Protein AF-U7VEC6-F1 (afdb_monomer)

Secondary structure (DSSP, 8-state):
---HHHHHHHHHS-HHHHHHHHHHTT----TT--HHHHHHHHHHHHHHTTTHHHHHS-HHHHHHHTTS-TT-SEEEGGGGTT-HHHHHHHHHTTSB-SSPBP-SS--EEEB-HHHHHHHHHHHTSHHHHHHHHHHHHHHHHHHHHHHHHSEEEHHHHHHHHTTT-TT--HHHHHHHHHHSHHHHHHEEEEE-TTT-PEEEEETT-S-HHHHHHHHHTTTTPPPPP--HHHHHHTTSTT-----HHHHHHHHHHHHTT--HHHHHHHHHHHHHHHHTT--HHHHHHHHTTT---SSHHHHHHHHHHHHHHHHHSB-GGGTT-BHHHHH-TTSPPP------TTSBPTTS-SSBGGGTTT-

pLDDT: mean 91.07, std 8.49, range [51.56, 98.62]

Mean predicted aligned error: 7.43 Å

Radius of gyration: 24.01 Å; Cα contacts (8 Å, |Δi|>4): 420; chains: 1; bounding box: 57×52×68 Å

InterPro domains:
  IPR004027 SEC-C motif [PF02810] (341-359)

Nearest PDB structures (foldseek):
  7b5n-assembly1_C  TM=3.141E-01  e=2.106E+00  Homo sapiens

Sequence (359 aa):
MEDKFLIESLNSLLKDDLFKILAKFNIKIAKSTVKGKIIEKVTEAYENNTSAFLEIFSKDTISLLSQFNVEKNQVSEQDFFEYEEFLLPLQSFGFISKNVIKEKDNNHYLISTWFIETINSISQKEENKVLIDSYQELEMLILGMIRFYGVIDEHKLLELLLPTFKDITLEKIHAFIDCRWILNVFISKLEDSGSKTIYLVADSVSEPVDILHETIKYDGLEYKILTNDEYKNYWNYFFIEKTQEVADLIALLMSHKMQGAQIGFEITTIIDRLKNNLPIEEIVSDSKTRIKFDNSNSESIFTALVTKISKSLPLWTLKGHSYVEVFGENQPPRVVNKVGRNENCPCGSGKKYKKCCGK

Solvent-accessible surface area (backbone atoms only — not comparable to full-atom values): 20330 Å² total; per-residue (Å²): 136,90,48,67,62,33,54,54,36,48,69,71,50,54,70,66,47,54,51,55,52,29,48,65,73,73,45,85,77,66,90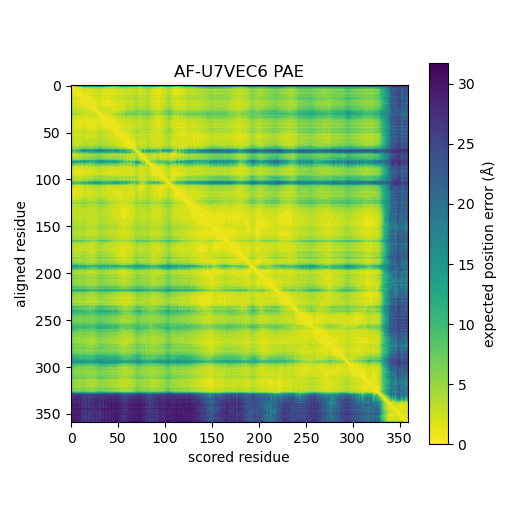,83,62,54,66,70,64,50,50,54,50,44,52,52,48,50,72,77,42,59,72,52,51,60,60,32,43,51,58,67,50,54,55,55,53,61,72,57,62,67,94,43,53,60,45,54,49,73,79,36,70,92,35,56,81,57,47,55,59,36,35,66,72,16,43,28,49,89,59,74,46,84,46,98,92,58,45,22,28,44,40,27,42,62,55,44,51,48,49,48,60,52,55,69,37,69,74,40,42,56,48,35,52,52,49,45,53,51,50,30,42,53,47,3,48,26,50,50,26,30,60,36,48,51,67,58,53,46,63,71,42,40,88,78,38,80,88,67,45,68,69,54,52,52,51,47,38,68,41,19,49,71,45,51,72,42,47,47,80,47,70,41,89,83,84,67,48,45,30,39,30,23,72,82,51,82,55,63,67,61,40,53,59,47,31,59,78,43,70,89,60,71,68,58,82,74,54,70,75,61,27,37,48,42,43,44,86,85,60,71,76,92,43,70,51,51,52,53,46,50,53,54,44,47,75,56,73,48,51,73,70,58,47,53,51,51,52,52,52,50,52,49,41,47,50,62,65,52,58,65,68,58,54,51,57,57,50,54,76,78,52,71,66,96,45,73,63,58,52,51,50,50,51,51,37,55,54,50,40,64,29,66,40,59,23,31,46,50,40,35,34,20,52,35,80,77,67,40,83,90,53,78,78,83,84,73,76,78,75,48,61,79,34,72,27,89,88,70,76,81,36,34,16,46,76,53,84,59,96

Structure (mmCIF, N/CA/C/O backbone):
data_AF-U7VEC6-F1
#
_entry.id   AF-U7VEC6-F1
#
loop_
_atom_site.group_PDB
_atom_site.id
_atom_site.type_symbol
_atom_site.label_atom_id
_atom_site.label_alt_id
_atom_site.label_comp_id
_atom_site.label_asym_id
_atom_site.label_entity_id
_atom_site.label_seq_id
_atom_site.pdbx_PDB_ins_code
_atom_site.Cartn_x
_atom_site.Cartn_y
_atom_site.Cartn_z
_atom_site.occupancy
_atom_site.B_iso_or_equiv
_atom_site.auth_seq_id
_atom_site.auth_comp_id
_atom_site.auth_asym_id
_atom_site.auth_atom_id
_atom_site.pdbx_PDB_model_num
ATOM 1 N N . MET A 1 1 ? -17.562 1.814 28.134 1.00 72.56 1 MET A N 1
ATOM 2 C CA . MET A 1 1 ? -16.484 2.707 27.663 1.00 72.56 1 MET A CA 1
ATOM 3 C C . MET A 1 1 ? -16.768 4.095 28.212 1.00 72.56 1 MET A C 1
ATOM 5 O O . MET A 1 1 ? -17.828 4.626 27.904 1.00 72.56 1 MET A O 1
ATOM 9 N N . GLU A 1 2 ? -15.893 4.670 29.040 1.00 76.19 2 GLU A N 1
ATOM 10 C CA . GLU A 1 2 ? -16.099 6.000 29.660 1.00 76.19 2 GLU A CA 1
ATOM 11 C C . GLU A 1 2 ? -15.194 7.090 29.050 1.00 76.19 2 GLU A C 1
ATOM 13 O O . GLU A 1 2 ? -14.771 8.025 29.722 1.00 76.19 2 GLU A O 1
ATOM 18 N N . ASP A 1 3 ? -14.886 6.994 27.754 1.00 89.75 3 ASP A N 1
ATOM 19 C CA . ASP A 1 3 ? -14.082 8.001 27.052 1.00 89.75 3 ASP A CA 1
ATOM 20 C C . ASP A 1 3 ? -14.985 9.068 26.417 1.00 89.75 3 ASP A C 1
ATOM 22 O O . ASP A 1 3 ? -15.560 8.882 25.339 1.00 89.75 3 ASP A O 1
ATOM 26 N N . LYS A 1 4 ? -15.129 10.203 27.110 1.00 92.12 4 LYS A N 1
ATOM 27 C CA . LYS A 1 4 ? -15.967 11.322 26.657 1.00 92.12 4 LYS A CA 1
ATOM 28 C C . LYS A 1 4 ? -15.506 11.874 25.306 1.00 92.12 4 LYS A C 1
ATOM 30 O O . LYS A 1 4 ? -16.348 12.189 24.464 1.00 92.12 4 LYS A O 1
ATOM 35 N N . PHE A 1 5 ? -14.194 11.974 25.097 1.00 94.31 5 PHE A N 1
ATOM 36 C CA . PHE A 1 5 ? -13.642 12.501 23.855 1.00 94.31 5 PHE A CA 1
ATOM 37 C C . PHE A 1 5 ? -13.983 11.586 22.676 1.00 94.31 5 PHE A C 1
ATOM 39 O O . PHE A 1 5 ? -14.457 12.071 21.651 1.00 94.31 5 PHE A O 1
ATOM 46 N N . LEU A 1 6 ? -13.821 10.269 22.825 1.00 95.56 6 LEU A N 1
ATOM 47 C CA . LEU A 1 6 ? -14.146 9.312 21.769 1.00 95.56 6 LEU A CA 1
ATOM 48 C C . LEU A 1 6 ? -15.617 9.417 21.345 1.00 95.56 6 LEU A C 1
ATOM 50 O O . LEU A 1 6 ? -15.921 9.449 20.153 1.00 95.56 6 LEU A O 1
ATOM 54 N N . ILE A 1 7 ? -16.542 9.551 22.300 1.00 95.19 7 ILE A N 1
ATOM 55 C CA . ILE A 1 7 ? -17.968 9.734 21.991 1.00 95.19 7 ILE A CA 1
ATOM 56 C C . ILE A 1 7 ? -18.224 11.054 21.248 1.00 95.19 7 ILE A C 1
ATOM 58 O O . ILE A 1 7 ? -18.994 11.075 20.284 1.00 95.19 7 ILE A O 1
ATOM 62 N N . GLU A 1 8 ? -17.593 12.157 21.653 1.00 95.00 8 GLU A N 1
ATOM 63 C CA . GLU A 1 8 ? -17.695 13.445 20.951 1.00 95.00 8 GLU A CA 1
ATOM 64 C C . GLU A 1 8 ? -17.108 13.369 19.532 1.00 95.00 8 GLU A C 1
ATOM 66 O O . GLU A 1 8 ? -17.726 13.831 18.567 1.00 95.00 8 GLU A O 1
ATOM 71 N N . SER A 1 9 ? -15.962 12.707 19.383 1.00 96.44 9 SER A N 1
ATOM 72 C CA . SER A 1 9 ? -15.281 12.495 18.109 1.00 96.44 9 SER A CA 1
ATOM 73 C C . SER A 1 9 ? -16.124 11.650 17.149 1.00 96.44 9 SER A C 1
ATOM 75 O O . SER A 1 9 ? -16.383 12.079 16.021 1.00 96.44 9 SER A O 1
ATOM 77 N N . LEU A 1 10 ? -16.688 10.526 17.608 1.00 96.88 10 LEU A N 1
ATOM 78 C CA . LEU A 1 10 ? -17.634 9.709 16.835 1.00 96.88 10 LEU A CA 1
ATOM 79 C C . LEU A 1 10 ? -18.897 10.498 16.453 1.00 96.88 10 LEU A C 1
ATOM 81 O O . LEU A 1 10 ? -19.400 10.381 15.332 1.00 96.88 10 LEU A O 1
ATOM 85 N N . ASN A 1 11 ? -19.393 11.365 17.343 1.00 95.81 11 ASN A N 1
ATOM 86 C CA . ASN A 1 11 ? -20.501 12.272 17.034 1.00 95.81 11 ASN A CA 1
ATOM 87 C C . ASN A 1 11 ? -20.161 13.293 15.939 1.00 95.81 11 ASN A C 1
ATOM 89 O O . ASN A 1 11 ? -21.078 13.772 15.267 1.00 95.81 11 ASN A O 1
ATOM 93 N N . SER A 1 12 ? -18.885 13.596 15.700 1.00 95.12 12 SER A N 1
ATOM 94 C CA . SER A 1 12 ? -18.441 14.482 14.615 1.00 95.12 12 SER A CA 1
ATOM 95 C C . SER A 1 12 ? -18.320 13.784 13.248 1.00 95.12 12 SER A C 1
ATOM 97 O O . SER A 1 12 ? -18.267 14.451 12.211 1.00 95.12 12 SER A O 1
ATOM 99 N N . LEU A 1 13 ? -18.293 12.445 13.211 1.00 96.25 13 LEU A N 1
ATOM 100 C CA . LEU A 1 13 ? -18.181 11.672 11.967 1.00 96.25 13 LEU A CA 1
ATOM 101 C C . LEU A 1 13 ? -19.478 11.697 11.155 1.00 96.25 13 LEU A C 1
ATOM 103 O O . LEU A 1 13 ? -20.568 11.878 11.705 1.00 96.25 13 LEU A O 1
ATOM 107 N N . LEU A 1 14 ? -19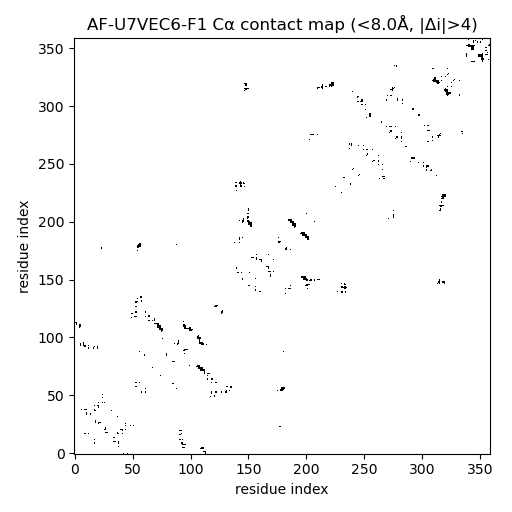.394 11.506 9.835 1.00 95.81 14 LEU A N 1
ATOM 108 C CA . LEU A 1 14 ? -20.600 11.343 9.026 1.00 95.81 14 LEU A CA 1
ATOM 109 C C . LEU A 1 14 ? -21.245 9.989 9.328 1.00 95.81 14 LEU A C 1
ATOM 111 O O . LEU A 1 14 ? -20.596 9.035 9.750 1.00 95.81 14 LEU A O 1
ATOM 115 N N . LYS A 1 15 ? -22.555 9.894 9.089 1.00 95.75 15 LYS A N 1
ATOM 116 C CA . LYS A 1 15 ? -23.297 8.646 9.304 1.00 95.75 15 LYS A CA 1
ATOM 117 C C . LYS A 1 15 ? -22.720 7.492 8.476 1.00 95.75 15 LYS A C 1
ATOM 119 O O . LYS A 1 15 ? -22.624 6.375 8.973 1.00 95.75 15 LYS A O 1
ATOM 124 N N . ASP A 1 16 ? -22.318 7.784 7.242 1.00 94.81 16 ASP A N 1
ATOM 125 C CA . ASP A 1 16 ? -21.724 6.805 6.332 1.00 94.81 16 ASP A CA 1
ATOM 126 C C . ASP A 1 16 ? -20.356 6.319 6.819 1.00 94.81 16 ASP A C 1
ATOM 128 O O . ASP A 1 16 ? -20.064 5.132 6.696 1.00 94.81 16 ASP A O 1
ATOM 132 N N . ASP A 1 17 ? -19.560 7.186 7.448 1.00 95.12 17 ASP A N 1
ATOM 133 C CA . ASP A 1 17 ? -18.275 6.796 8.038 1.00 95.12 17 ASP A CA 1
ATOM 134 C C . ASP A 1 17 ? -18.483 5.838 9.216 1.00 95.12 17 ASP A C 1
ATOM 136 O O . ASP A 1 17 ? -17.824 4.807 9.298 1.00 95.12 17 ASP A O 1
ATOM 140 N N . LEU A 1 18 ? -19.483 6.092 10.065 1.00 97.06 18 LEU A N 1
ATOM 141 C CA . LEU A 1 18 ? -19.834 5.176 11.154 1.00 97.06 18 LEU A CA 1
ATOM 142 C C . LEU A 1 18 ? -20.285 3.795 10.638 1.00 97.06 18 LEU A C 1
ATOM 144 O O . LEU A 1 18 ? -19.955 2.773 11.239 1.00 97.06 18 LEU A O 1
ATOM 148 N N . PHE A 1 19 ? -21.006 3.732 9.511 1.00 95.56 19 PHE A N 1
ATOM 149 C CA . PHE A 1 19 ? -21.330 2.449 8.874 1.00 95.56 19 PHE A CA 1
ATOM 150 C C . PHE A 1 19 ? -20.084 1.744 8.326 1.00 95.56 19 PHE A C 1
ATOM 152 O O . PHE A 1 19 ? -19.992 0.522 8.439 1.00 95.56 19 PHE A O 1
ATOM 159 N N . LYS A 1 20 ? -19.127 2.489 7.752 1.00 92.75 20 LYS A N 1
ATOM 160 C CA . LYS A 1 20 ? -17.847 1.925 7.295 1.00 92.75 20 LYS A CA 1
ATOM 161 C C . LYS A 1 20 ? -17.044 1.351 8.462 1.00 92.75 20 LYS A C 1
ATOM 163 O O . LYS A 1 20 ? -16.504 0.262 8.311 1.00 92.75 20 LYS A O 1
ATOM 168 N N . ILE A 1 21 ? -17.027 2.021 9.619 1.00 95.00 21 ILE A N 1
ATOM 169 C CA . ILE A 1 21 ? -16.401 1.494 10.842 1.00 95.00 21 ILE A CA 1
ATOM 170 C C . ILE A 1 21 ? -17.041 0.157 11.221 1.00 95.00 21 ILE A C 1
ATOM 172 O O . ILE A 1 21 ? -16.338 -0.839 11.327 1.00 95.00 21 ILE A O 1
ATOM 176 N N . LEU A 1 22 ? -18.371 0.095 11.365 1.00 95.12 22 LEU A N 1
ATOM 177 C CA . LEU A 1 22 ? -19.062 -1.150 11.738 1.00 95.12 22 LEU A CA 1
ATOM 178 C C . LEU A 1 22 ? -18.796 -2.298 10.756 1.00 95.12 22 LEU A C 1
ATOM 180 O O . LEU A 1 22 ? -18.657 -3.445 11.180 1.00 95.12 22 LEU A O 1
ATOM 184 N N . ALA A 1 23 ? -18.676 -1.995 9.462 1.00 91.12 23 ALA A N 1
ATOM 185 C CA . ALA A 1 23 ? -18.350 -2.992 8.451 1.00 91.12 23 ALA A CA 1
ATOM 186 C C . ALA A 1 23 ? -16.978 -3.652 8.686 1.00 91.12 23 ALA A C 1
ATOM 188 O O . ALA A 1 23 ? -16.858 -4.846 8.429 1.00 91.12 23 ALA A O 1
ATOM 189 N N . LYS A 1 24 ? -15.988 -2.933 9.242 1.00 89.62 24 LYS A N 1
ATOM 190 C CA . LYS A 1 24 ? -14.669 -3.495 9.609 1.00 89.62 24 LYS A CA 1
ATOM 191 C C . LYS A 1 24 ? -14.761 -4.547 10.719 1.00 89.62 24 LYS A C 1
ATOM 193 O O . LYS A 1 24 ? -13.924 -5.434 10.790 1.00 89.62 24 LYS A O 1
ATOM 198 N N . PHE A 1 25 ? -15.811 -4.492 11.538 1.00 91.44 25 PHE A N 1
ATOM 199 C CA . PHE A 1 25 ? -16.114 -5.491 12.570 1.00 91.44 25 PHE A CA 1
ATOM 200 C C . PHE A 1 25 ? -17.164 -6.510 12.106 1.00 91.44 25 PHE A C 1
ATOM 202 O O . PHE A 1 25 ? -17.749 -7.212 12.926 1.00 91.44 25 PHE A O 1
ATOM 209 N N . ASN A 1 26 ? -17.452 -6.576 10.800 1.00 89.88 26 ASN A N 1
ATOM 210 C CA . ASN A 1 26 ? -18.497 -7.421 10.215 1.00 89.88 26 ASN A CA 1
ATOM 211 C C . ASN A 1 26 ? -19.910 -7.165 10.778 1.00 89.88 26 ASN A C 1
ATOM 213 O O . ASN A 1 26 ? -20.792 -8.024 10.705 1.00 89.88 26 ASN A O 1
ATOM 217 N N . ILE A 1 27 ? -20.169 -5.960 11.297 1.00 93.88 27 ILE A N 1
ATOM 218 C CA . ILE A 1 27 ? -21.465 -5.576 11.861 1.00 93.88 27 ILE A CA 1
ATOM 219 C C . ILE A 1 27 ? -22.275 -4.821 10.808 1.00 93.88 27 ILE A C 1
ATOM 221 O O . ILE A 1 27 ? -21.892 -3.756 10.324 1.00 93.88 27 ILE A O 1
ATOM 225 N N . LYS A 1 28 ? -23.452 -5.357 10.474 1.00 94.06 28 LYS A N 1
ATOM 226 C CA . LYS A 1 28 ? -24.419 -4.721 9.571 1.00 94.06 28 LYS A CA 1
ATOM 227 C C . LYS A 1 28 ? -25.658 -4.306 10.350 1.00 94.06 28 LYS A C 1
ATOM 229 O O . LYS A 1 28 ? -26.266 -5.107 11.051 1.00 94.06 28 LYS A O 1
ATOM 234 N N . ILE A 1 29 ? -26.062 -3.054 10.179 1.00 95.00 29 ILE A N 1
ATOM 235 C CA . ILE A 1 29 ? -27.279 -2.483 10.765 1.00 95.00 29 ILE A CA 1
ATOM 236 C C . ILE A 1 29 ? -28.073 -1.734 9.688 1.00 95.00 29 ILE A C 1
ATOM 238 O O . ILE A 1 29 ? -27.543 -1.377 8.635 1.00 95.00 29 ILE A O 1
ATOM 242 N N . ALA A 1 30 ? -29.364 -1.498 9.927 1.00 95.31 30 ALA A N 1
ATOM 243 C CA . ALA A 1 30 ? -30.230 -0.852 8.944 1.00 95.31 30 ALA A CA 1
ATOM 244 C C . ALA A 1 30 ? -29.756 0.578 8.623 1.00 95.31 30 ALA A C 1
ATOM 246 O O . ALA A 1 30 ? -29.496 1.367 9.534 1.00 95.31 30 ALA A O 1
ATOM 247 N N . LYS A 1 31 ? -29.737 0.959 7.337 1.00 93.25 31 LYS A N 1
ATOM 248 C CA . LYS A 1 31 ? -29.353 2.319 6.899 1.00 93.25 31 LYS A CA 1
ATOM 249 C C . LYS A 1 31 ? -30.226 3.426 7.517 1.00 93.25 31 LYS A C 1
ATOM 251 O O . LYS A 1 31 ? -29.775 4.561 7.677 1.00 93.25 31 LYS A O 1
ATOM 256 N N . SER A 1 32 ? -31.459 3.100 7.912 1.00 94.81 32 SER A N 1
ATOM 257 C CA . SER A 1 32 ? -32.400 4.002 8.594 1.00 94.81 32 SER A CA 1
ATOM 258 C C . SER A 1 32 ? -32.075 4.261 10.073 1.00 94.81 32 SER A C 1
ATOM 260 O O . SER A 1 32 ? -32.631 5.193 10.647 1.00 94.81 32 SER A O 1
ATOM 262 N N . THR A 1 33 ? -31.158 3.506 10.690 1.00 96.31 33 THR A N 1
ATOM 263 C CA . THR A 1 33 ? -30.794 3.639 12.115 1.00 96.31 33 THR A CA 1
ATOM 264 C C . THR A 1 33 ? -30.357 5.067 12.446 1.00 96.31 33 THR A C 1
ATOM 266 O O . THR A 1 33 ? -29.601 5.673 11.692 1.00 96.31 33 THR A O 1
ATOM 269 N N . VAL A 1 34 ? -30.836 5.643 13.549 1.00 96.69 34 VAL A N 1
ATOM 270 C CA . VAL A 1 34 ? -30.464 7.008 13.971 1.00 96.69 34 VAL A CA 1
ATOM 271 C C . VAL A 1 34 ? -29.019 7.064 14.478 1.00 96.69 34 VAL A C 1
ATOM 273 O O . VAL A 1 34 ? -28.547 6.104 15.078 1.00 96.69 34 VAL A O 1
ATOM 276 N N . LYS A 1 35 ? -28.326 8.194 14.275 1.00 96.25 35 LYS A N 1
ATOM 277 C CA . LYS A 1 35 ? -26.876 8.330 14.522 1.00 96.25 35 LYS A CA 1
ATOM 278 C C . LYS A 1 35 ? -26.440 7.908 15.931 1.00 96.25 35 LYS A C 1
ATOM 280 O O . LYS A 1 35 ? -25.488 7.149 16.041 1.00 96.25 35 LYS A O 1
ATOM 285 N N . GLY A 1 36 ? -27.167 8.315 16.975 1.00 96.44 36 GLY A N 1
ATOM 286 C CA . GLY A 1 36 ? -26.849 7.935 18.360 1.00 96.44 36 GLY A CA 1
ATOM 287 C C . GLY A 1 36 ? -26.768 6.417 18.566 1.00 96.44 36 GLY A C 1
ATOM 288 O O . GLY A 1 36 ? -25.774 5.923 19.081 1.00 96.44 36 GLY A O 1
ATOM 289 N N . LYS A 1 37 ? -27.735 5.660 18.028 1.00 96.94 37 LYS A N 1
ATOM 290 C CA . LYS A 1 37 ? -27.730 4.185 18.082 1.00 96.94 37 LYS A CA 1
ATOM 291 C C . LYS A 1 37 ? -26.598 3.552 17.271 1.00 96.94 37 LYS A C 1
ATOM 293 O O . LYS A 1 37 ? -26.156 2.455 17.588 1.00 96.94 37 LYS A O 1
ATOM 298 N N . ILE A 1 38 ? -26.149 4.210 16.199 1.00 97.81 38 ILE A N 1
ATOM 299 C CA . ILE A 1 38 ? -24.985 3.745 15.431 1.00 97.81 38 ILE A CA 1
ATOM 300 C C . ILE A 1 38 ? -23.722 3.906 16.277 1.00 97.81 38 ILE A C 1
ATOM 302 O O . ILE A 1 38 ? -22.925 2.981 16.335 1.00 97.81 38 ILE A O 1
ATOM 306 N N . ILE A 1 39 ? -23.567 5.043 16.959 1.00 97.44 39 ILE A N 1
ATOM 307 C CA . ILE A 1 39 ? -22.423 5.307 17.841 1.00 97.44 39 ILE A CA 1
ATOM 308 C C . ILE A 1 39 ? -22.391 4.305 18.997 1.00 97.44 39 ILE A C 1
ATOM 310 O O . ILE A 1 39 ? -21.347 3.712 19.227 1.00 97.44 39 ILE A O 1
ATOM 314 N N . GLU A 1 40 ? -23.530 4.030 19.643 1.00 96.56 40 GLU A N 1
ATOM 315 C CA . GLU A 1 40 ? -23.638 2.974 20.666 1.00 96.56 40 GLU A CA 1
ATOM 316 C C . GLU A 1 40 ? -23.134 1.621 20.141 1.00 96.56 40 GLU A C 1
ATOM 318 O O . GLU A 1 40 ? -22.355 0.943 20.806 1.00 96.56 40 GLU A O 1
ATOM 323 N N . LYS A 1 41 ? -23.522 1.253 18.912 1.00 97.50 41 LYS A N 1
ATOM 324 C CA . LYS A 1 41 ? -23.064 0.015 18.269 1.00 97.50 41 LYS A CA 1
ATOM 325 C C . LYS A 1 41 ? -21.580 0.032 17.915 1.00 97.50 41 LYS A C 1
ATOM 327 O O . LYS A 1 41 ? -20.942 -1.008 18.016 1.00 97.50 41 LYS A O 1
ATOM 332 N N . VAL A 1 42 ? -21.032 1.176 17.503 1.00 97.75 42 VAL A N 1
ATOM 333 C CA . VAL A 1 42 ? -19.591 1.331 17.243 1.00 97.75 42 VAL A CA 1
ATOM 334 C C . VAL A 1 42 ? -18.804 1.155 18.538 1.00 97.75 42 VAL A C 1
ATOM 336 O O . VAL A 1 42 ? -17.843 0.398 18.564 1.00 97.75 42 VAL A O 1
ATOM 339 N N . THR A 1 43 ? -19.241 1.789 19.625 1.00 97.00 43 THR A N 1
ATOM 340 C CA . THR A 1 43 ? -18.629 1.637 20.948 1.00 97.00 43 THR A CA 1
ATOM 341 C C . THR A 1 43 ? -18.660 0.185 21.429 1.00 97.00 43 THR A C 1
ATOM 343 O O . THR A 1 43 ? -17.624 -0.345 21.814 1.00 97.00 43 THR A O 1
ATOM 346 N N . GLU A 1 44 ? -19.812 -0.483 21.334 1.00 96.69 44 GLU A N 1
ATOM 347 C CA . GLU A 1 44 ? -19.943 -1.907 21.668 1.00 96.69 44 GLU A CA 1
ATOM 348 C C . GLU A 1 44 ? -19.012 -2.777 20.804 1.00 96.69 44 GLU A C 1
ATOM 350 O O . GLU A 1 44 ? -18.384 -3.710 21.302 1.00 96.69 44 GLU A O 1
ATOM 355 N N . ALA A 1 45 ? -18.886 -2.465 19.510 1.00 96.88 45 ALA A N 1
ATOM 356 C CA . ALA A 1 45 ? -17.978 -3.167 18.610 1.00 96.88 45 ALA A CA 1
ATOM 357 C C . ALA A 1 45 ? -16.511 -2.993 19.025 1.00 96.88 45 ALA A C 1
ATOM 359 O O . ALA A 1 45 ? -15.778 -3.977 19.066 1.00 96.88 45 ALA A O 1
ATOM 360 N N . TYR A 1 46 ? -16.098 -1.772 19.365 1.00 97.31 46 TYR A N 1
ATOM 361 C CA . TYR A 1 46 ? -14.743 -1.477 19.827 1.00 97.31 46 TYR A CA 1
ATOM 362 C C . TYR A 1 46 ? -14.390 -2.239 21.107 1.00 97.31 46 TYR A C 1
ATOM 364 O O . TYR A 1 46 ? -13.327 -2.853 21.173 1.00 97.31 46 TYR A O 1
ATOM 372 N N . GLU A 1 47 ? -15.286 -2.261 22.096 1.00 95.62 47 GLU A N 1
ATOM 373 C CA . GLU A 1 47 ? -15.054 -2.965 23.365 1.00 95.62 47 GLU A CA 1
ATOM 374 C C . GLU A 1 47 ? -14.988 -4.485 23.196 1.00 95.62 47 GLU A C 1
ATOM 376 O O . GLU A 1 47 ? -14.144 -5.145 23.801 1.00 95.62 47 GLU A O 1
ATOM 381 N N . ASN A 1 48 ? -15.850 -5.044 22.346 1.00 96.06 48 ASN A N 1
ATOM 382 C CA . ASN A 1 48 ? -15.939 -6.490 22.158 1.00 96.06 48 ASN A CA 1
ATOM 383 C C . ASN A 1 48 ? -14.877 -7.054 21.200 1.00 96.06 48 ASN A C 1
ATOM 385 O O . ASN A 1 48 ? -14.714 -8.270 21.137 1.00 96.06 48 ASN A O 1
ATOM 389 N N . ASN A 1 49 ? -14.165 -6.204 20.449 1.00 95.69 49 ASN A N 1
ATOM 390 C CA . ASN A 1 49 ? -13.242 -6.627 19.389 1.00 95.69 49 ASN A CA 1
ATOM 391 C C . ASN A 1 49 ? -11.891 -5.897 19.453 1.00 95.69 49 ASN A C 1
ATOM 393 O O . ASN A 1 49 ? -11.321 -5.545 18.423 1.00 95.69 49 ASN A O 1
ATOM 397 N N . THR A 1 50 ? -11.354 -5.665 20.651 1.00 94.25 50 THR A N 1
ATOM 398 C CA . THR A 1 50 ? -10.108 -4.894 20.834 1.00 94.25 50 THR A CA 1
ATOM 399 C C . THR A 1 50 ? -8.909 -5.465 20.069 1.00 94.25 50 THR A C 1
ATOM 401 O O . THR A 1 50 ? -8.096 -4.706 19.546 1.00 94.25 50 THR A O 1
ATOM 404 N N . SER A 1 51 ? -8.809 -6.790 19.929 1.00 92.81 51 SER A N 1
ATOM 405 C CA . SER A 1 51 ? -7.737 -7.435 19.158 1.00 92.81 51 SER A CA 1
ATOM 406 C C . SER A 1 51 ? -7.770 -7.097 17.666 1.00 92.81 51 SER A C 1
ATOM 408 O O . SER A 1 51 ? -6.719 -7.113 17.029 1.00 92.81 51 SER A O 1
ATOM 410 N N . ALA A 1 52 ? -8.933 -6.735 17.109 1.00 94.19 52 ALA A N 1
ATOM 411 C CA . ALA A 1 52 ? -9.060 -6.374 15.698 1.00 94.19 52 ALA A CA 1
ATOM 412 C C . ALA A 1 52 ? -8.234 -5.129 15.344 1.00 94.19 52 ALA A C 1
ATOM 414 O O . ALA A 1 52 ? -7.798 -4.986 14.206 1.00 94.19 52 ALA A O 1
ATOM 415 N N . PHE A 1 53 ? -7.943 -4.249 16.308 1.00 95.19 53 PHE A N 1
ATOM 416 C CA . PHE A 1 53 ? -7.088 -3.089 16.059 1.00 95.19 53 PHE A CA 1
ATOM 417 C C . PHE A 1 53 ? -5.661 -3.474 15.651 1.00 95.19 53 PHE A C 1
ATOM 419 O O . PHE A 1 53 ? -5.054 -2.764 14.854 1.00 95.19 53 PHE A O 1
ATOM 426 N N . LEU A 1 54 ? -5.146 -4.612 16.130 1.00 95.31 54 LEU A N 1
ATOM 427 C CA . LEU A 1 54 ? -3.822 -5.106 15.733 1.00 95.31 54 LEU A CA 1
ATOM 428 C C . LEU A 1 54 ? -3.773 -5.514 14.257 1.00 95.31 54 LEU A C 1
ATOM 430 O O . LEU A 1 54 ? -2.724 -5.436 13.621 1.00 95.31 54 LEU A O 1
ATOM 434 N N . GLU A 1 55 ? -4.915 -5.940 13.718 1.00 94.94 55 GLU A N 1
ATOM 435 C CA . GLU A 1 55 ? -5.071 -6.254 12.304 1.00 94.94 55 GLU A CA 1
ATOM 436 C C . GLU A 1 55 ? -5.357 -4.996 11.483 1.00 94.94 55 GLU A C 1
ATOM 438 O O . GLU A 1 55 ? -4.774 -4.842 10.422 1.00 94.94 55 GLU A O 1
ATOM 443 N N . ILE A 1 56 ? -6.178 -4.062 11.970 1.00 94.44 56 ILE A N 1
ATOM 444 C CA . ILE A 1 56 ? -6.555 -2.840 11.237 1.00 94.44 56 ILE A CA 1
ATOM 445 C C . ILE A 1 56 ? -5.359 -1.899 11.022 1.00 94.44 56 ILE A C 1
ATOM 447 O O . ILE A 1 56 ? -5.191 -1.373 9.916 1.00 94.44 56 ILE A O 1
ATOM 451 N N . PHE A 1 57 ? -4.559 -1.661 12.067 1.00 94.38 57 PHE A N 1
ATOM 452 C CA . PHE A 1 57 ? -3.486 -0.661 12.073 1.00 94.38 57 PHE A CA 1
ATOM 453 C C . PHE A 1 57 ? -2.111 -1.280 11.796 1.00 94.38 57 PHE A C 1
ATOM 455 O O . PHE A 1 57 ? -1.831 -2.409 12.202 1.00 94.38 57 PHE A O 1
ATOM 462 N N . SER A 1 58 ? -1.236 -0.525 11.119 1.00 92.56 58 SER A N 1
ATOM 463 C CA . SER A 1 58 ? 0.128 -0.976 10.821 1.00 92.56 58 SER A CA 1
ATOM 464 C C . SER A 1 58 ? 0.957 -1.167 12.091 1.00 92.56 58 SER A C 1
ATOM 466 O O . SER A 1 58 ? 0.675 -0.557 13.129 1.00 92.56 58 SER A O 1
ATOM 468 N N . LYS A 1 59 ? 2.019 -1.980 12.009 1.00 94.00 59 LYS A N 1
ATOM 469 C CA . LYS A 1 59 ? 2.962 -2.142 13.125 1.00 94.00 59 LYS A CA 1
ATOM 470 C C . LYS A 1 59 ? 3.555 -0.795 13.550 1.00 94.00 59 LYS A C 1
ATOM 472 O O . LYS A 1 59 ? 3.657 -0.532 14.745 1.00 94.00 59 LYS A O 1
ATOM 477 N N . ASP A 1 60 ? 3.869 0.067 12.587 1.00 91.06 60 ASP A N 1
ATOM 478 C CA . ASP A 1 60 ? 4.412 1.403 12.847 1.00 91.06 60 ASP A CA 1
ATOM 479 C C . ASP A 1 60 ? 3.397 2.308 13.551 1.00 91.06 60 ASP A C 1
ATOM 481 O O . ASP A 1 60 ? 3.754 2.991 14.509 1.00 91.06 60 ASP A O 1
ATOM 485 N N . THR A 1 61 ? 2.114 2.232 13.174 1.00 91.69 61 THR A N 1
ATOM 486 C CA . THR A 1 61 ? 1.043 2.953 13.882 1.00 91.69 61 THR A CA 1
ATOM 487 C C . THR A 1 61 ? 0.942 2.479 15.333 1.00 91.69 61 THR A C 1
ATOM 489 O O . THR A 1 61 ? 0.895 3.291 16.251 1.00 91.69 61 THR A O 1
ATOM 492 N N . ILE A 1 62 ? 0.944 1.163 15.566 1.00 93.31 62 ILE A N 1
ATOM 493 C CA . ILE A 1 62 ? 0.875 0.586 16.919 1.00 93.31 62 ILE A CA 1
ATOM 494 C C . ILE A 1 62 ? 2.096 1.002 17.750 1.00 93.31 62 ILE A C 1
ATOM 496 O O . ILE A 1 62 ? 1.957 1.390 18.909 1.00 93.31 62 ILE A O 1
ATOM 500 N N . SER A 1 63 ? 3.284 0.960 17.144 1.00 91.31 63 SER A N 1
ATOM 501 C CA . SER A 1 63 ? 4.539 1.387 17.763 1.00 91.31 63 SER A CA 1
ATOM 502 C C . SER A 1 63 ? 4.500 2.867 18.149 1.00 91.31 63 SER A C 1
ATOM 504 O O . SER A 1 63 ? 4.818 3.196 19.290 1.00 91.31 63 SER A O 1
ATOM 506 N N . LEU A 1 64 ? 4.040 3.748 17.253 1.00 89.38 64 LEU A N 1
ATOM 507 C CA . LEU A 1 64 ? 3.880 5.178 17.527 1.00 89.38 64 LEU A CA 1
ATOM 508 C C . LEU A 1 64 ? 2.921 5.420 18.700 1.00 89.38 64 LEU A C 1
ATOM 510 O O . LEU A 1 64 ? 3.278 6.102 19.656 1.00 89.38 64 LEU A O 1
ATOM 514 N N . LEU A 1 65 ? 1.732 4.809 18.665 1.00 89.31 65 LEU A N 1
ATOM 515 C CA . LEU A 1 65 ? 0.724 4.958 19.722 1.00 89.31 65 LEU A CA 1
ATOM 516 C C . LEU A 1 65 ? 1.255 4.517 21.091 1.00 89.31 65 LEU A C 1
ATOM 518 O O . LEU A 1 65 ? 0.898 5.113 22.105 1.00 89.31 65 LEU A O 1
ATOM 522 N N . SER A 1 66 ? 2.143 3.518 21.121 1.00 86.19 66 SER A N 1
ATOM 523 C CA . SER A 1 66 ? 2.744 3.030 22.365 1.00 86.19 66 SER A CA 1
ATOM 524 C C . SER A 1 66 ? 3.704 4.001 23.050 1.00 86.19 66 SER A C 1
ATOM 526 O O . SER A 1 66 ? 4.014 3.836 24.230 1.00 86.19 66 SER A O 1
ATOM 528 N N . GLN A 1 67 ? 4.151 5.032 22.331 1.00 85.75 67 GLN A N 1
ATOM 529 C CA . GLN A 1 67 ? 5.031 6.072 22.858 1.00 85.75 67 GLN A CA 1
ATOM 530 C C . GLN A 1 67 ? 4.245 7.200 23.541 1.00 85.75 67 GLN A C 1
ATOM 532 O O . GLN A 1 67 ? 4.824 7.982 24.298 1.00 85.75 67 GLN A O 1
ATOM 537 N N . PHE A 1 68 ? 2.933 7.298 23.2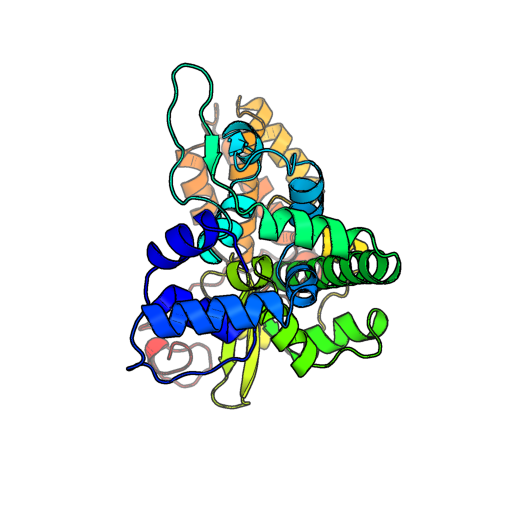98 1.00 85.56 68 PHE A N 1
ATOM 538 C CA . PHE A 1 68 ? 2.108 8.372 23.838 1.00 85.56 68 PHE A CA 1
ATOM 539 C C . PHE A 1 68 ? 1.770 8.163 25.314 1.00 85.56 68 PHE A C 1
ATOM 541 O O . PHE A 1 68 ? 1.475 7.060 25.779 1.00 85.56 68 PHE A O 1
ATOM 548 N N . ASN A 1 69 ? 1.795 9.266 26.064 1.00 75.25 69 ASN A N 1
ATOM 549 C CA . ASN A 1 69 ? 1.478 9.263 27.483 1.00 75.25 69 ASN A CA 1
ATOM 550 C C . ASN A 1 69 ? -0.043 9.184 27.702 1.00 75.25 69 ASN A C 1
ATOM 552 O O . ASN A 1 69 ? -0.772 10.115 27.373 1.00 75.25 69 ASN A O 1
ATOM 556 N N . VAL A 1 70 ? -0.493 8.099 28.334 1.00 66.44 70 VAL A N 1
ATOM 557 C CA . VAL A 1 70 ? -1.896 7.828 28.695 1.00 66.44 70 VAL A CA 1
ATOM 558 C C . VAL A 1 70 ? -2.510 8.833 29.675 1.00 66.44 70 VAL A C 1
ATOM 560 O O . VAL A 1 70 ? -3.729 8.972 29.716 1.00 66.44 70 VAL A O 1
ATOM 563 N N . GLU A 1 71 ? -1.703 9.572 30.441 1.00 67.81 71 GLU A N 1
ATOM 564 C CA . GLU A 1 71 ? -2.208 10.531 31.436 1.00 67.81 71 GLU A CA 1
ATOM 565 C C . GLU A 1 71 ? -2.760 11.824 30.814 1.00 67.81 71 GLU A C 1
ATOM 567 O O . GLU A 1 71 ? -3.382 12.633 31.508 1.00 67.81 71 GLU A O 1
ATOM 572 N N . LYS A 1 72 ? -2.541 12.046 29.511 1.00 75.00 72 LYS A N 1
ATOM 573 C CA . LYS A 1 72 ? -3.045 13.216 28.788 1.00 75.00 72 LYS A CA 1
ATOM 574 C C . LYS A 1 72 ? -3.794 12.779 27.539 1.00 75.00 72 LYS A C 1
ATOM 576 O O . LYS A 1 72 ? -3.268 12.061 26.701 1.00 75.00 72 LYS A O 1
ATOM 581 N N . ASN A 1 73 ? -4.993 13.313 27.347 1.00 87.75 73 ASN A N 1
ATOM 582 C CA . ASN A 1 73 ? -5.764 13.159 26.112 1.00 87.75 73 ASN A CA 1
ATOM 583 C C . ASN A 1 73 ? -5.249 14.071 24.979 1.00 87.75 73 ASN A C 1
ATOM 585 O O . ASN A 1 73 ? -6.043 14.525 24.159 1.00 87.75 73 ASN A O 1
ATOM 589 N N . GLN A 1 74 ? -3.950 14.385 24.959 1.00 90.81 74 GLN A N 1
ATOM 590 C CA . GLN A 1 74 ? -3.320 15.330 24.038 1.00 90.81 74 GLN A CA 1
ATOM 591 C C . GLN A 1 74 ? -2.039 14.734 23.458 1.00 90.81 74 GLN A C 1
ATOM 593 O O . GLN A 1 74 ? -1.206 14.220 24.203 1.00 90.81 74 GLN A O 1
ATOM 598 N N . VAL A 1 75 ? -1.865 14.869 22.146 1.00 90.06 75 VAL A N 1
ATOM 599 C CA . VAL A 1 75 ? -0.653 14.478 21.404 1.00 90.06 75 VAL A CA 1
ATOM 600 C C . VAL A 1 75 ? -0.200 15.641 20.529 1.00 90.06 75 VAL A C 1
ATOM 602 O O . VAL A 1 75 ? -1.042 16.394 20.032 1.00 90.06 75 VAL A O 1
ATOM 605 N N . SER A 1 76 ? 1.110 15.834 20.377 1.00 89.75 76 SER A N 1
ATOM 606 C CA . SER A 1 76 ? 1.646 17.003 19.674 1.00 89.75 76 SER A CA 1
ATOM 607 C C . SER A 1 76 ? 1.306 16.937 18.188 1.00 89.75 76 SER A C 1
ATOM 609 O O . SER A 1 76 ? 1.334 15.870 17.580 1.00 89.75 76 SER A O 1
ATOM 611 N N . GLU A 1 77 ? 1.036 18.086 17.564 1.00 89.56 77 GLU A N 1
ATOM 612 C CA . GLU A 1 77 ? 0.929 18.164 16.100 1.00 89.56 77 GLU A CA 1
ATOM 613 C C . GLU A 1 77 ? 2.221 17.681 15.419 1.00 89.56 77 GLU A C 1
ATOM 615 O O . GLU A 1 77 ? 2.174 17.045 14.367 1.00 89.56 77 GLU A O 1
ATOM 620 N N . GLN A 1 78 ? 3.371 17.936 16.049 1.00 87.12 78 GLN A N 1
ATOM 621 C CA . GLN A 1 78 ? 4.680 17.558 15.515 1.00 87.12 78 GLN A CA 1
ATOM 622 C C . GLN A 1 78 ? 4.891 16.041 15.479 1.00 87.12 78 GLN A C 1
ATOM 624 O O . GLN A 1 78 ? 5.610 15.571 14.601 1.00 87.12 78 GLN A O 1
ATOM 629 N N . ASP A 1 79 ? 4.220 15.280 16.352 1.00 84.31 79 ASP A N 1
ATOM 630 C CA . ASP A 1 79 ? 4.314 13.812 16.378 1.00 84.31 79 ASP A CA 1
ATOM 631 C C . ASP A 1 79 ? 3.743 13.178 15.093 1.00 84.31 79 ASP A C 1
ATOM 633 O O . ASP A 1 79 ? 4.066 12.040 14.767 1.00 84.31 79 ASP A O 1
ATOM 637 N N . PHE A 1 80 ? 2.918 13.920 14.341 1.00 83.19 80 PHE A N 1
ATOM 638 C CA . PHE A 1 80 ? 2.286 13.468 13.096 1.00 83.19 80 PHE A CA 1
ATOM 639 C C . PHE A 1 80 ? 2.803 14.182 11.843 1.00 83.19 80 PHE A C 1
ATOM 641 O O . PHE A 1 80 ? 2.344 13.870 10.747 1.00 83.19 80 PHE A O 1
ATOM 648 N N . PHE A 1 81 ? 3.751 15.118 11.962 1.00 71.88 81 PHE A N 1
ATOM 649 C CA . PHE A 1 81 ? 4.225 15.906 10.815 1.00 71.88 81 PHE A CA 1
ATOM 650 C C . PHE A 1 81 ? 4.903 15.039 9.740 1.00 71.88 81 PHE A C 1
ATOM 652 O O . PHE A 1 81 ? 4.743 15.296 8.550 1.00 71.88 81 PHE A O 1
ATOM 659 N N . GLU A 1 82 ? 5.614 13.988 10.154 1.00 63.72 82 GLU A N 1
ATOM 660 C CA . GLU A 1 82 ? 6.242 13.005 9.254 1.00 63.72 82 GLU A CA 1
ATOM 661 C C . GLU A 1 82 ? 5.357 11.767 9.004 1.00 63.72 82 GLU A C 1
ATOM 663 O O . GLU A 1 82 ? 5.747 10.876 8.257 1.00 63.72 82 GLU A O 1
ATOM 668 N N . TYR A 1 83 ? 4.159 11.714 9.602 1.00 69.50 83 TYR A N 1
ATOM 669 C CA . TYR A 1 83 ? 3.316 10.515 9.682 1.00 69.50 83 TYR A CA 1
ATOM 670 C C . TYR A 1 83 ? 1.826 10.811 9.443 1.00 69.50 83 TYR A C 1
ATOM 672 O O . TYR A 1 83 ? 0.942 10.255 10.104 1.00 69.50 83 TYR A O 1
ATOM 680 N N . GLU A 1 84 ?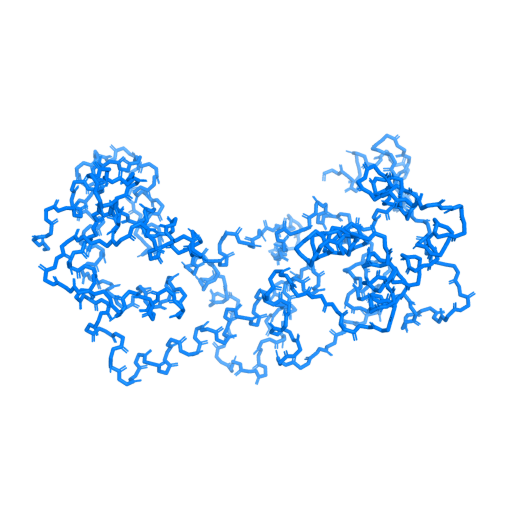 1.516 11.697 8.495 1.00 70.12 84 GLU A N 1
ATOM 681 C CA . GLU A 1 84 ? 0.130 12.064 8.160 1.00 70.12 84 GLU A CA 1
ATOM 682 C C . GLU A 1 84 ? -0.711 10.836 7.747 1.00 70.12 84 GLU A C 1
ATOM 684 O O . GLU A 1 84 ? -1.902 10.736 8.053 1.00 70.12 84 GLU A O 1
ATOM 689 N N . GLU A 1 85 ? -0.067 9.836 7.147 1.00 75.69 85 GLU A N 1
ATOM 690 C CA . GLU A 1 85 ? -0.652 8.536 6.805 1.00 75.69 85 GLU A CA 1
ATOM 691 C C . GLU A 1 85 ? -1.176 7.737 8.012 1.00 75.69 85 GLU A C 1
ATOM 693 O O . GLU A 1 85 ? -2.115 6.953 7.857 1.00 75.69 85 GLU A O 1
ATOM 698 N N . PHE A 1 86 ? -0.647 7.965 9.221 1.00 83.31 86 PHE A N 1
ATOM 699 C CA . PHE A 1 86 ? -1.149 7.356 10.461 1.00 83.31 86 PHE A CA 1
ATOM 700 C C . PHE A 1 86 ? -2.286 8.169 11.088 1.00 83.31 86 PHE A C 1
ATOM 702 O O . PHE A 1 86 ? -3.127 7.621 11.803 1.00 83.31 86 PHE A O 1
ATOM 709 N N . LEU A 1 87 ? -2.359 9.471 10.801 1.00 88.12 87 LEU A N 1
ATOM 710 C CA . LEU A 1 87 ? -3.381 10.359 11.351 1.00 88.12 87 LEU A CA 1
ATOM 711 C C . LEU A 1 87 ? -4.770 10.053 10.769 1.00 88.12 87 LEU A C 1
ATOM 713 O O . LEU A 1 87 ? -5.745 9.904 11.510 1.00 88.12 87 LEU A O 1
ATOM 717 N N . LEU A 1 88 ? -4.862 9.912 9.445 1.00 88.69 88 LEU A N 1
ATOM 718 C CA . LEU A 1 88 ? -6.122 9.671 8.732 1.00 88.69 88 LEU A CA 1
ATOM 719 C C . LEU A 1 88 ? -6.906 8.433 9.211 1.00 88.69 88 LEU A C 1
ATOM 721 O O . LEU A 1 88 ? -8.121 8.561 9.421 1.00 88.69 88 LEU A O 1
ATOM 725 N N . PRO A 1 89 ? -6.298 7.245 9.412 1.00 90.75 89 PRO A N 1
ATOM 726 C CA . PRO A 1 89 ? -7.031 6.111 9.965 1.00 90.75 89 PRO A CA 1
ATOM 727 C C . PRO A 1 89 ? -7.536 6.382 11.379 1.00 90.75 89 PRO A C 1
ATOM 729 O O . PRO A 1 89 ? -8.702 6.127 11.667 1.00 90.75 89 PRO A O 1
ATOM 732 N N . LEU A 1 90 ? -6.718 6.967 12.255 1.00 94.56 90 LEU A N 1
ATOM 733 C CA . LEU A 1 90 ? -7.141 7.282 13.621 1.00 94.56 90 LEU A CA 1
ATOM 734 C C . LEU A 1 90 ? -8.336 8.246 13.636 1.00 94.56 90 LEU A C 1
ATOM 736 O O . LEU A 1 90 ? -9.288 8.045 14.393 1.00 94.56 90 LEU A O 1
ATOM 740 N N . GLN A 1 91 ? -8.333 9.253 12.758 1.00 93.94 91 GLN A N 1
ATOM 741 C CA . GLN A 1 91 ? -9.448 10.192 12.602 1.00 93.94 91 GLN A CA 1
ATOM 742 C C . GLN A 1 91 ? -10.697 9.506 12.042 1.00 93.94 91 GLN A C 1
ATOM 744 O O . GLN A 1 91 ? -11.809 9.771 12.500 1.00 93.94 91 GLN A O 1
ATOM 749 N N . SER A 1 92 ? -10.522 8.600 11.076 1.00 92.69 92 SER A N 1
ATOM 750 C CA . SER A 1 92 ? -11.618 7.860 10.438 1.00 92.69 92 SER A CA 1
ATOM 751 C C . SER A 1 92 ? -12.343 6.930 11.410 1.00 92.69 92 SER A C 1
ATOM 753 O O . SER A 1 92 ? -13.540 6.706 11.254 1.00 92.69 92 SER A O 1
ATOM 755 N N . PHE A 1 93 ? -11.644 6.436 12.435 1.00 95.31 93 PHE A N 1
ATOM 756 C CA . PHE A 1 93 ? -12.215 5.634 13.521 1.00 95.31 93 PHE A CA 1
ATOM 757 C C . PHE A 1 93 ? -12.651 6.475 14.738 1.00 95.31 93 PHE A C 1
ATOM 759 O O . PHE A 1 93 ? -13.226 5.943 15.690 1.00 95.31 93 PHE A O 1
ATOM 766 N N . GLY A 1 94 ? -12.424 7.791 14.713 1.00 96.19 94 GLY A N 1
ATOM 767 C CA . GLY A 1 94 ? -12.783 8.708 15.795 1.00 96.19 94 GLY A CA 1
ATOM 768 C C . GLY A 1 94 ? -11.834 8.680 16.998 1.00 96.19 94 GLY A C 1
ATOM 769 O O . GLY A 1 94 ? -12.138 9.304 18.011 1.00 96.19 94 GLY A O 1
ATOM 770 N N . PHE A 1 95 ? -10.685 8.008 16.907 1.00 96.44 95 PHE A N 1
ATOM 771 C CA . PHE A 1 95 ? -9.732 7.898 18.014 1.00 96.44 95 PHE A CA 1
ATOM 772 C C . PHE A 1 95 ? -8.900 9.157 18.242 1.00 96.44 95 PHE A C 1
ATOM 774 O O . PHE A 1 95 ? -8.373 9.327 19.335 1.00 96.44 95 PHE A O 1
ATOM 781 N N . ILE A 1 96 ? -8.801 10.044 17.253 1.00 94.75 96 ILE A N 1
ATOM 782 C CA . ILE A 1 96 ? -8.085 11.321 17.352 1.00 94.75 96 ILE A CA 1
ATOM 783 C C . ILE A 1 96 ? -8.894 12.441 16.685 1.00 94.75 96 ILE A C 1
ATOM 785 O O . ILE A 1 96 ? -9.726 12.183 15.808 1.00 94.75 96 ILE A O 1
ATOM 789 N N . SER A 1 97 ? -8.701 13.689 17.116 1.00 93.56 97 SER A N 1
ATOM 790 C CA . SER A 1 97 ? -9.476 14.826 16.624 1.00 93.56 97 SER A CA 1
ATOM 791 C C . SER A 1 97 ? -9.155 15.127 15.161 1.00 93.56 97 SER A C 1
ATOM 793 O O . SER A 1 97 ? -8.011 15.048 14.718 1.00 93.56 97 SER A O 1
ATOM 795 N N . LYS A 1 98 ? -10.180 15.527 14.398 1.00 90.50 98 LYS A N 1
ATOM 796 C CA . LYS A 1 98 ? -10.015 15.912 12.984 1.00 90.50 98 LYS A CA 1
ATOM 797 C C . LYS A 1 98 ? -9.154 17.156 12.795 1.00 90.50 98 LYS A C 1
ATOM 799 O O . LYS A 1 98 ? -8.430 17.267 11.816 1.00 90.50 98 LYS A O 1
ATOM 804 N N . ASN A 1 99 ? -9.279 18.103 13.718 1.00 90.69 99 ASN A N 1
ATOM 805 C CA . ASN A 1 99 ? -8.575 19.371 13.657 1.00 90.69 99 ASN A CA 1
ATOM 806 C C . ASN A 1 99 ? -7.563 19.450 14.793 1.00 90.69 99 ASN A C 1
ATOM 808 O O . ASN A 1 99 ? -7.836 18.987 15.907 1.00 90.69 99 ASN A O 1
ATOM 812 N N . VAL A 1 100 ? -6.440 20.097 14.497 1.00 91.56 100 VAL A N 1
ATOM 813 C CA . VAL A 1 100 ? -5.474 20.536 15.498 1.00 91.56 100 VAL A CA 1
ATOM 814 C C . VAL A 1 100 ? -6.078 21.659 16.347 1.00 91.56 100 VAL A C 1
ATOM 816 O O . VAL A 1 100 ? -6.708 22.589 15.830 1.00 91.56 100 VAL A O 1
ATOM 819 N N . ILE A 1 101 ? -5.888 21.578 17.659 1.00 92.56 101 ILE A N 1
ATOM 820 C CA . ILE A 1 101 ? -6.174 22.659 18.597 1.00 92.56 101 ILE A CA 1
ATOM 821 C C . ILE A 1 101 ? -4.949 23.565 18.626 1.00 92.56 101 ILE A C 1
ATOM 823 O O . ILE A 1 101 ? -3.854 23.137 18.986 1.00 92.56 101 ILE A O 1
ATOM 827 N N . LYS A 1 102 ? -5.136 24.822 18.215 1.00 92.88 102 LYS A N 1
ATOM 828 C CA . LYS A 1 102 ? -4.063 25.816 18.178 1.00 92.88 102 LYS A CA 1
ATOM 829 C C . LYS A 1 102 ? -3.961 26.534 19.515 1.00 92.88 102 LYS A C 1
ATOM 831 O O . LYS A 1 102 ? -4.870 27.273 19.892 1.00 92.88 102 LYS A O 1
ATOM 836 N N . GLU A 1 103 ? -2.832 26.358 20.183 1.00 89.44 103 GLU A N 1
ATOM 837 C CA . GLU A 1 103 ? -2.456 27.099 21.387 1.00 89.44 103 GLU A CA 1
ATOM 838 C C . GLU A 1 103 ? -1.154 27.859 21.138 1.00 89.44 103 GLU A C 1
ATOM 840 O O . GLU A 1 103 ? -0.462 27.619 20.154 1.00 89.44 103 GLU A O 1
ATOM 845 N N . LYS A 1 104 ? -0.818 28.803 22.023 1.00 82.94 104 LYS A N 1
ATOM 846 C CA . LYS A 1 104 ? 0.274 29.763 21.803 1.00 82.94 104 LYS A CA 1
ATOM 847 C C . LYS A 1 104 ? 1.618 29.102 21.456 1.00 82.94 104 LYS A C 1
ATOM 849 O O . LYS A 1 104 ? 2.301 29.608 20.576 1.00 82.94 104 LYS A O 1
ATOM 854 N N . ASP A 1 105 ? 1.942 27.985 22.111 1.00 84.56 105 ASP A N 1
ATOM 855 C CA . ASP A 1 105 ? 3.211 27.258 21.949 1.00 84.56 105 ASP A CA 1
ATOM 856 C C . ASP A 1 105 ? 3.022 25.721 21.932 1.00 84.56 105 ASP A C 1
ATOM 858 O O . ASP A 1 105 ? 3.991 24.976 22.046 1.00 84.56 105 ASP A O 1
ATOM 862 N N . ASN A 1 106 ? 1.777 25.228 21.841 1.00 85.19 106 ASN A N 1
ATOM 863 C CA . ASN A 1 106 ? 1.448 23.806 22.016 1.00 85.19 106 ASN A CA 1
ATOM 864 C C . ASN A 1 106 ? 0.268 23.370 21.132 1.00 85.19 106 ASN A C 1
ATOM 866 O O . ASN A 1 106 ? -0.828 23.069 21.615 1.00 85.19 106 ASN A O 1
ATOM 870 N N . ASN A 1 107 ? 0.479 23.372 19.818 1.00 92.12 107 ASN A N 1
ATOM 871 C CA . ASN A 1 107 ? -0.492 22.793 18.897 1.00 92.12 107 ASN A CA 1
ATOM 872 C C . ASN A 1 107 ? -0.600 21.288 19.139 1.00 92.12 107 ASN A C 1
ATOM 874 O O . ASN A 1 107 ? 0.405 20.576 19.115 1.00 92.12 107 ASN A O 1
ATOM 878 N N . HIS A 1 108 ? -1.817 20.805 19.349 1.00 91.94 108 HIS A N 1
ATOM 879 C CA . HIS A 1 108 ? -2.038 19.411 19.705 1.00 91.94 108 HIS A CA 1
ATOM 880 C C . HIS A 1 108 ? -3.344 18.878 19.122 1.00 91.94 108 HIS A C 1
ATOM 882 O O . HIS A 1 108 ? -4.287 19.624 18.853 1.00 91.94 108 HIS A O 1
ATOM 888 N N . TYR A 1 109 ? -3.411 17.564 18.956 1.00 93.00 109 TYR A N 1
ATOM 889 C CA . TYR A 1 109 ? -4.658 16.846 18.731 1.00 93.00 109 TYR A CA 1
ATOM 890 C C . TYR A 1 109 ? -5.192 16.309 20.055 1.00 93.00 109 TYR A C 1
ATOM 892 O O . TYR A 1 109 ? -4.422 16.033 20.976 1.00 93.00 109 TYR A O 1
ATOM 900 N N . LEU A 1 110 ? -6.510 16.122 20.137 1.00 93.88 110 LEU A N 1
ATOM 901 C CA . LEU A 1 110 ? -7.104 15.323 21.205 1.00 93.88 110 LEU A CA 1
ATOM 902 C C . LEU A 1 110 ? -7.138 13.860 20.785 1.00 93.88 110 LEU A C 1
ATOM 904 O O . LEU A 1 110 ? -7.491 13.571 19.643 1.00 93.88 110 LEU A O 1
ATOM 908 N N . ILE A 1 111 ? -6.810 12.954 21.700 1.00 93.88 111 ILE A N 1
ATOM 909 C CA . ILE A 1 111 ? -6.772 11.511 21.447 1.00 93.88 111 ILE A CA 1
ATOM 910 C C . ILE A 1 111 ? -7.553 10.742 22.517 1.00 93.88 111 ILE A C 1
ATOM 912 O O . ILE A 1 111 ? -7.614 11.153 23.676 1.00 93.88 111 ILE A O 1
ATOM 916 N N . SER A 1 112 ? -8.163 9.625 22.121 1.00 95.19 112 SER A N 1
ATOM 917 C CA . SER A 1 112 ? -8.884 8.720 23.017 1.00 95.19 112 SER A CA 1
ATOM 918 C C . SER A 1 112 ? -7.906 8.015 23.950 1.00 95.19 112 SER A C 1
ATOM 920 O O . SER A 1 112 ? -7.092 7.202 23.509 1.00 95.19 112 SER A O 1
ATOM 922 N N . THR A 1 113 ? -8.010 8.293 25.248 1.00 93.00 113 THR A N 1
ATOM 923 C CA . THR A 1 113 ? -7.184 7.633 26.265 1.00 93.00 113 THR A CA 1
ATOM 924 C C . THR A 1 113 ? -7.547 6.158 26.376 1.00 93.00 113 THR A C 1
ATOM 926 O O . THR A 1 113 ? -6.650 5.326 26.462 1.00 93.00 113 THR A O 1
ATOM 929 N N . TRP A 1 114 ? -8.836 5.812 26.245 1.00 94.31 114 TRP A N 1
ATOM 930 C CA . TRP A 1 114 ? -9.283 4.415 26.219 1.00 94.31 114 TRP A CA 1
ATOM 931 C C . TRP A 1 114 ? -8.613 3.624 25.094 1.00 94.31 114 TRP A C 1
ATOM 933 O O . TRP A 1 114 ? -8.175 2.491 25.301 1.00 94.31 114 TRP A O 1
ATOM 943 N N . PHE A 1 115 ? -8.516 4.212 23.899 1.00 94.94 115 PHE A N 1
ATOM 944 C CA . PHE A 1 115 ? -7.891 3.548 22.762 1.00 94.94 115 PHE A CA 1
ATOM 945 C C . PHE A 1 115 ? -6.388 3.350 22.981 1.00 94.94 115 PHE A C 1
ATOM 947 O O . PHE A 1 115 ? -5.896 2.242 22.776 1.00 94.94 115 PHE A O 1
ATOM 954 N N . ILE A 1 116 ? -5.670 4.373 23.460 1.00 93.06 116 ILE A N 1
ATOM 955 C CA . ILE A 1 116 ? -4.234 4.255 23.765 1.00 93.06 116 ILE A CA 1
ATOM 956 C C . ILE A 1 116 ? -3.982 3.200 24.846 1.00 93.06 116 ILE A C 1
ATOM 958 O O . ILE A 1 116 ? -3.141 2.322 24.659 1.00 93.06 116 ILE A O 1
ATOM 962 N N . GLU A 1 117 ? -4.735 3.223 25.948 1.00 93.12 117 GLU A N 1
ATOM 963 C CA . GLU A 1 117 ? -4.641 2.212 27.008 1.00 93.12 117 GLU A CA 1
ATOM 964 C C . GLU A 1 117 ? -4.916 0.802 26.474 1.00 93.12 117 GLU A C 1
ATOM 966 O O . GLU A 1 117 ? -4.194 -0.144 26.800 1.00 93.12 117 GLU A O 1
ATOM 971 N N . THR A 1 118 ? -5.924 0.665 25.608 1.00 94.25 118 THR A N 1
ATOM 972 C CA . THR A 1 118 ? -6.275 -0.603 24.963 1.00 94.25 118 THR A CA 1
ATOM 973 C C . THR A 1 118 ? -5.126 -1.112 24.099 1.00 94.25 118 THR A C 1
ATOM 975 O O . THR A 1 118 ? -4.691 -2.246 24.295 1.00 94.25 118 THR A O 1
ATOM 978 N N . ILE A 1 119 ? -4.595 -0.285 23.190 1.00 94.69 119 ILE A N 1
ATOM 979 C CA . ILE A 1 119 ? -3.465 -0.640 22.318 1.00 94.69 119 ILE A CA 1
ATOM 980 C C . ILE A 1 119 ? -2.233 -1.013 23.144 1.00 94.69 119 ILE A C 1
ATOM 982 O O . ILE A 1 119 ? -1.621 -2.050 22.884 1.00 94.69 119 ILE A O 1
ATOM 986 N N . ASN A 1 120 ? -1.906 -0.240 24.180 1.00 92.19 120 ASN A N 1
ATOM 987 C CA . ASN A 1 120 ? -0.788 -0.528 25.080 1.00 92.19 120 ASN A CA 1
ATOM 988 C C . ASN A 1 120 ? -0.971 -1.857 25.811 1.00 92.19 120 ASN A C 1
ATOM 990 O O . ASN A 1 120 ? -0.038 -2.649 25.905 1.00 92.19 120 ASN A O 1
ATOM 994 N N . SER A 1 121 ? -2.180 -2.143 26.291 1.00 93.31 121 SER A N 1
ATOM 995 C CA . SER A 1 121 ? -2.474 -3.400 26.977 1.00 93.31 121 SER A CA 1
ATOM 996 C C . SER A 1 121 ? -2.340 -4.610 26.049 1.00 93.31 121 SER A C 1
ATOM 998 O O . SER A 1 121 ? -1.719 -5.612 26.413 1.00 93.31 121 SER A O 1
ATOM 1000 N N . ILE A 1 122 ? -2.912 -4.540 24.843 1.00 94.94 122 ILE A N 1
ATOM 1001 C CA . ILE A 1 122 ? -2.953 -5.697 23.944 1.00 94.94 122 ILE A CA 1
ATOM 1002 C C . ILE A 1 122 ? -1.626 -5.911 23.207 1.00 94.94 122 ILE A C 1
ATOM 1004 O O . ILE A 1 122 ? -1.227 -7.062 23.053 1.00 94.94 122 ILE A O 1
ATOM 1008 N N . SER A 1 123 ? -0.916 -4.857 22.795 1.00 92.94 123 SER A N 1
ATOM 1009 C CA . SER A 1 123 ? 0.334 -4.969 22.017 1.00 92.94 123 SER A CA 1
ATOM 1010 C C . SER A 1 123 ? 1.520 -5.510 22.824 1.00 92.94 123 SER A C 1
ATOM 1012 O O . SER A 1 123 ? 2.450 -6.075 22.254 1.00 92.94 123 SER A O 1
ATOM 1014 N N . GLN A 1 124 ? 1.486 -5.393 24.155 1.00 90.31 124 GLN A N 1
ATOM 1015 C CA . GLN A 1 124 ? 2.560 -5.879 25.028 1.00 90.31 124 GLN A CA 1
ATOM 1016 C C . GLN A 1 124 ? 2.507 -7.391 25.283 1.00 90.31 124 GLN A C 1
ATOM 1018 O O . GLN A 1 124 ? 3.500 -7.970 25.731 1.00 90.31 124 GLN A O 1
ATOM 1023 N N . LYS A 1 125 ? 1.377 -8.048 24.987 1.00 94.12 125 LYS A N 1
ATOM 1024 C CA . LYS A 1 125 ? 1.237 -9.505 25.120 1.00 94.12 125 LYS A CA 1
ATOM 1025 C C . LYS A 1 125 ? 2.098 -10.211 24.077 1.00 94.12 125 LYS A C 1
ATOM 1027 O O . LYS A 1 125 ? 2.031 -9.886 22.897 1.00 94.12 125 LYS A O 1
ATOM 1032 N N . GLU A 1 126 ? 2.862 -11.213 24.501 1.00 92.69 126 GLU A N 1
ATOM 1033 C CA . GLU A 1 126 ? 3.837 -11.883 23.631 1.00 92.69 126 GLU A CA 1
ATOM 1034 C C . GLU A 1 126 ? 3.192 -12.537 22.398 1.00 92.69 126 GLU A C 1
ATOM 1036 O O . GLU A 1 126 ? 3.676 -12.372 21.283 1.00 92.69 126 GLU A O 1
ATOM 1041 N N . GLU A 1 127 ? 2.038 -13.188 22.575 1.00 93.94 127 GLU A N 1
ATOM 1042 C CA . GLU A 1 127 ? 1.243 -13.757 21.475 1.00 93.94 127 GLU A CA 1
ATOM 1043 C C . GLU A 1 127 ? 0.844 -12.708 20.422 1.00 93.94 127 GLU A C 1
ATOM 1045 O O . GLU A 1 127 ? 0.869 -12.977 19.221 1.00 93.94 127 GLU A O 1
ATOM 1050 N N . ASN A 1 128 ? 0.551 -11.482 20.863 1.00 95.81 128 ASN A N 1
ATOM 1051 C CA . ASN A 1 128 ? 0.134 -10.394 19.991 1.00 95.81 128 ASN A CA 1
ATOM 1052 C C . ASN A 1 128 ? 1.316 -9.742 19.274 1.00 95.81 128 ASN A C 1
ATOM 1054 O O . ASN A 1 128 ? 1.141 -9.282 18.152 1.00 95.81 128 ASN A O 1
ATOM 1058 N N . LYS A 1 129 ? 2.520 -9.736 19.857 1.00 94.81 129 LYS A N 1
ATOM 1059 C CA . LYS A 1 129 ? 3.728 -9.267 19.156 1.00 94.81 129 LYS A CA 1
ATOM 1060 C C . LYS A 1 129 ? 4.027 -10.132 17.936 1.00 94.81 129 LYS A C 1
ATOM 1062 O O . LYS A 1 129 ? 4.211 -9.602 16.845 1.00 94.81 129 LYS A O 1
ATOM 1067 N N . VAL A 1 130 ? 3.974 -11.456 18.108 1.00 94.94 130 VAL A N 1
ATOM 1068 C CA . VAL A 1 130 ? 4.137 -12.417 17.004 1.00 94.94 130 VAL A CA 1
ATOM 1069 C C . VAL A 1 130 ? 3.062 -12.204 15.934 1.00 94.94 130 VAL A C 1
ATOM 1071 O O . VAL A 1 130 ? 3.356 -12.241 14.740 1.00 94.94 130 VAL A O 1
ATOM 1074 N N . LEU A 1 131 ? 1.821 -11.934 16.350 1.00 95.12 131 LEU A N 1
ATOM 1075 C CA . LEU A 1 131 ? 0.720 -11.658 15.429 1.00 95.12 131 LEU A CA 1
ATOM 1076 C C . LEU A 1 131 ? 0.926 -10.355 14.637 1.00 95.12 131 LEU A C 1
ATOM 1078 O O . LEU A 1 131 ? 0.762 -10.355 13.420 1.00 95.12 131 LEU A O 1
ATOM 1082 N N . ILE A 1 132 ? 1.328 -9.267 15.302 1.00 96.44 132 ILE A N 1
ATOM 1083 C CA . ILE A 1 132 ? 1.628 -7.974 14.666 1.00 96.44 132 ILE A CA 1
ATOM 1084 C C . ILE A 1 132 ? 2.750 -8.131 13.633 1.00 96.44 132 ILE A C 1
ATOM 1086 O O . ILE A 1 132 ? 2.637 -7.606 12.525 1.00 96.44 132 ILE A O 1
ATOM 1090 N N . ASP A 1 133 ? 3.801 -8.884 13.964 1.00 96.38 133 ASP A N 1
ATOM 1091 C CA . ASP A 1 133 ? 4.899 -9.177 13.039 1.00 96.38 133 ASP A CA 1
ATOM 1092 C C . ASP A 1 133 ? 4.420 -9.991 11.832 1.00 96.38 133 ASP A C 1
ATOM 1094 O O . ASP A 1 133 ? 4.753 -9.663 10.692 1.00 96.38 133 ASP A O 1
ATOM 1098 N N . SER A 1 134 ? 3.573 -11.000 12.057 1.00 96.19 134 SER A N 1
ATOM 1099 C CA . SER A 1 134 ? 2.966 -11.778 10.974 1.00 96.19 134 SER A CA 1
ATOM 1100 C C . SER A 1 134 ? 2.071 -10.925 10.069 1.00 96.19 134 SER A C 1
ATOM 1102 O O . SER A 1 134 ? 2.057 -11.140 8.857 1.00 96.19 134 SER A O 1
ATOM 1104 N N . TYR A 1 135 ? 1.316 -9.974 10.626 1.00 97.31 135 TYR A N 1
ATOM 1105 C CA . TYR A 1 135 ? 0.491 -9.054 9.843 1.00 97.31 135 TYR A CA 1
ATOM 1106 C C . TYR A 1 135 ? 1.333 -8.063 9.048 1.00 97.31 135 TYR A C 1
ATOM 1108 O O . TYR A 1 135 ? 1.003 -7.791 7.897 1.00 97.31 135 TYR A O 1
ATOM 1116 N N . GLN A 1 136 ? 2.429 -7.559 9.619 1.00 97.31 136 GLN A N 1
ATOM 1117 C CA . GLN A 1 136 ? 3.359 -6.698 8.893 1.00 97.31 136 GLN A CA 1
ATOM 1118 C C . GLN A 1 136 ? 3.990 -7.442 7.710 1.00 97.31 136 GLN A C 1
ATOM 1120 O O . GLN A 1 136 ? 4.017 -6.919 6.601 1.00 97.31 136 GLN A O 1
ATOM 1125 N N . GLU A 1 137 ? 4.442 -8.678 7.924 1.00 97.94 137 GLU A N 1
ATOM 1126 C CA . GLU A 1 137 ? 5.003 -9.514 6.860 1.00 97.94 137 GLU A CA 1
ATOM 1127 C C . GLU A 1 137 ? 3.983 -9.744 5.731 1.00 97.94 137 GLU A C 1
ATOM 1129 O O . GLU A 1 137 ? 4.301 -9.558 4.556 1.00 97.94 137 GLU A O 1
ATOM 1134 N N . LEU A 1 138 ? 2.740 -10.100 6.079 1.00 98.31 138 LEU A N 1
ATOM 1135 C CA . LEU A 1 138 ? 1.674 -10.329 5.102 1.00 98.31 138 LEU A CA 1
ATOM 1136 C C . LEU A 1 138 ? 1.309 -9.047 4.338 1.00 98.31 138 LEU A C 1
ATOM 1138 O O . LEU A 1 138 ? 1.147 -9.090 3.120 1.00 98.31 138 LEU A O 1
ATOM 1142 N N . GLU A 1 139 ? 1.215 -7.910 5.029 1.00 98.00 139 GLU A N 1
ATOM 1143 C CA . GLU A 1 139 ? 0.965 -6.597 4.426 1.00 98.00 139 GLU A CA 1
ATOM 1144 C C . GLU A 1 139 ? 2.043 -6.233 3.401 1.00 98.00 139 GLU A C 1
ATOM 1146 O O . GLU A 1 139 ? 1.718 -5.877 2.264 1.00 98.00 139 GLU A O 1
ATOM 1151 N N . MET A 1 140 ? 3.318 -6.358 3.783 1.00 98.00 140 MET A N 1
ATOM 1152 C CA . MET A 1 140 ? 4.438 -6.015 2.909 1.00 98.00 140 MET A CA 1
ATOM 1153 C C . MET A 1 140 ? 4.496 -6.910 1.675 1.00 98.00 140 MET A C 1
ATOM 1155 O O . MET A 1 140 ? 4.761 -6.423 0.576 1.00 98.00 140 MET A O 1
ATOM 1159 N N . LEU A 1 141 ? 4.214 -8.205 1.828 1.00 98.62 141 LEU A N 1
ATOM 1160 C CA . LEU A 1 141 ? 4.195 -9.133 0.701 1.00 98.62 141 LEU A CA 1
ATOM 1161 C C . LEU A 1 141 ? 3.004 -8.886 -0.227 1.00 98.62 141 LEU A C 1
ATOM 1163 O O . LEU A 1 141 ? 3.210 -8.795 -1.433 1.00 98.62 141 LEU A O 1
ATOM 1167 N N . ILE A 1 142 ? 1.787 -8.709 0.302 1.00 98.50 142 ILE A N 1
ATOM 1168 C CA . ILE A 1 142 ? 0.600 -8.422 -0.519 1.00 98.50 142 ILE A CA 1
ATOM 1169 C C . ILE A 1 142 ? 0.809 -7.145 -1.334 1.00 98.50 142 ILE A C 1
ATOM 1171 O O . ILE A 1 142 ? 0.690 -7.171 -2.560 1.00 98.50 142 ILE A O 1
ATOM 1175 N N . LEU A 1 143 ? 1.140 -6.033 -0.674 1.00 97.62 143 LEU A N 1
ATOM 1176 C CA . LEU A 1 143 ? 1.277 -4.752 -1.363 1.00 97.62 143 LEU A CA 1
ATOM 1177 C C . LEU A 1 143 ? 2.487 -4.748 -2.303 1.00 97.62 143 LEU A C 1
ATOM 1179 O O . LEU A 1 143 ? 2.388 -4.242 -3.418 1.00 97.62 143 L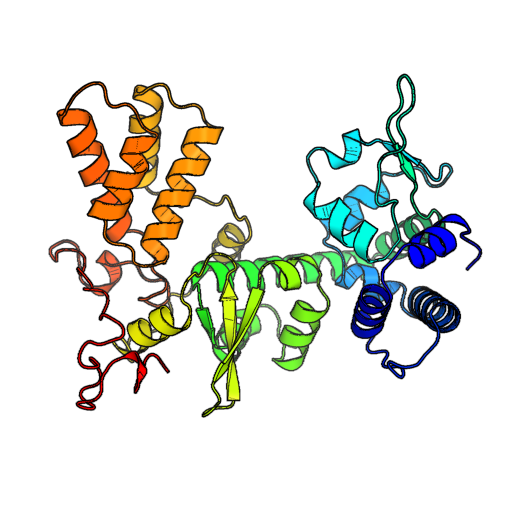EU A O 1
ATOM 1183 N N . GLY A 1 144 ? 3.603 -5.353 -1.884 1.00 98.12 144 GLY A N 1
ATOM 1184 C CA . GLY A 1 144 ? 4.808 -5.481 -2.698 1.00 98.12 144 GLY A CA 1
ATOM 1185 C C . GLY A 1 144 ? 4.584 -6.298 -3.971 1.00 98.12 144 GLY A C 1
ATOM 1186 O O . GLY A 1 144 ? 4.951 -5.854 -5.057 1.00 98.12 144 GLY A O 1
ATOM 1187 N N . MET A 1 145 ? 3.914 -7.451 -3.873 1.00 98.56 145 MET A N 1
ATOM 1188 C CA . MET A 1 145 ? 3.539 -8.262 -5.038 1.00 98.56 145 MET A CA 1
ATOM 1189 C C . MET A 1 145 ? 2.588 -7.496 -5.964 1.00 98.56 145 MET A C 1
ATOM 1191 O O . MET A 1 145 ? 2.824 -7.437 -7.170 1.00 98.56 145 MET A O 1
ATOM 1195 N N . ILE A 1 146 ? 1.545 -6.860 -5.420 1.00 98.25 146 ILE A N 1
ATOM 1196 C CA . ILE A 1 146 ? 0.576 -6.096 -6.220 1.00 98.25 146 ILE A CA 1
ATOM 1197 C C . ILE A 1 146 ? 1.255 -4.928 -6.945 1.00 98.25 146 ILE A C 1
ATOM 1199 O O . ILE A 1 146 ? 1.063 -4.780 -8.146 1.00 98.25 146 ILE A O 1
ATOM 1203 N N . ARG A 1 147 ? 2.110 -4.143 -6.278 1.00 97.19 147 ARG A N 1
ATOM 1204 C CA . ARG A 1 147 ? 2.855 -3.038 -6.915 1.00 97.19 147 ARG A CA 1
ATOM 1205 C C . ARG A 1 147 ? 3.888 -3.519 -7.931 1.00 97.19 147 ARG A C 1
ATOM 1207 O O . ARG A 1 147 ? 4.096 -2.866 -8.956 1.00 97.19 147 ARG A O 1
ATOM 1214 N N . PHE A 1 148 ? 4.511 -4.672 -7.689 1.00 97.62 148 PHE A N 1
ATOM 1215 C CA . PHE A 1 148 ? 5.453 -5.263 -8.634 1.00 97.62 148 PHE A CA 1
ATOM 1216 C C . PHE A 1 148 ? 4.775 -5.687 -9.944 1.00 97.62 148 PHE A C 1
ATOM 1218 O O . PHE A 1 148 ? 5.309 -5.421 -11.020 1.00 97.62 148 PHE A O 1
ATOM 1225 N N . TYR A 1 149 ? 3.588 -6.296 -9.874 1.00 97.94 149 TYR A N 1
ATOM 1226 C CA . TYR A 1 149 ? 2.854 -6.747 -11.062 1.00 97.94 149 TYR A CA 1
ATOM 1227 C C . TYR A 1 149 ? 1.868 -5.719 -11.626 1.00 97.94 149 TYR A C 1
ATOM 1229 O O . TYR A 1 149 ? 1.430 -5.869 -12.766 1.00 97.94 149 TYR A O 1
ATOM 1237 N N . GLY A 1 150 ? 1.522 -4.687 -10.856 1.00 97.75 150 GLY A N 1
ATOM 1238 C CA . GLY A 1 150 ? 0.527 -3.666 -11.184 1.00 97.75 150 GLY A CA 1
ATOM 1239 C C . GLY A 1 150 ? -0.897 -4.201 -11.064 1.00 97.75 150 GLY A C 1
ATOM 1240 O O . GLY A 1 150 ? -1.693 -3.699 -10.276 1.00 97.75 150 GLY A O 1
ATOM 1241 N N . VAL A 1 151 ? -1.209 -5.249 -11.825 1.00 97.56 151 VAL A N 1
ATOM 1242 C CA . VAL A 1 151 ? -2.484 -5.967 -11.774 1.00 97.56 151 VAL A CA 1
ATOM 1243 C C . VAL A 1 151 ? -2.203 -7.457 -11.631 1.00 97.56 151 VAL A C 1
ATOM 1245 O O . VAL A 1 151 ? -1.516 -8.049 -12.467 1.00 97.56 151 VAL A O 1
ATOM 1248 N N . ILE A 1 152 ? -2.738 -8.077 -10.582 1.00 97.44 152 ILE A N 1
ATOM 1249 C CA . ILE A 1 152 ? -2.542 -9.503 -10.307 1.00 97.44 152 ILE A CA 1
ATOM 1250 C C . ILE A 1 152 ? -3.868 -10.206 -10.029 1.00 97.44 152 ILE A C 1
ATOM 1252 O O . ILE A 1 152 ? -4.735 -9.691 -9.330 1.00 97.44 152 ILE A O 1
ATOM 1256 N N . ASP A 1 153 ? -4.003 -11.399 -10.595 1.00 95.38 153 ASP A N 1
ATOM 1257 C CA . ASP A 1 153 ? -5.077 -12.348 -10.315 1.00 95.38 153 ASP A CA 1
ATOM 1258 C C . ASP A 1 153 ? -4.990 -12.849 -8.858 1.00 95.38 153 ASP A C 1
ATOM 1260 O O . ASP A 1 153 ? -3.914 -13.218 -8.380 1.00 95.38 153 ASP A O 1
ATOM 1264 N N . GLU A 1 154 ? -6.113 -12.878 -8.141 1.00 97.50 154 GLU A N 1
ATOM 1265 C CA . GLU A 1 154 ? -6.173 -13.311 -6.739 1.00 97.50 154 GLU A CA 1
ATOM 1266 C C . GLU A 1 154 ? -5.629 -14.731 -6.484 1.00 97.50 154 GLU A C 1
ATOM 1268 O O . GLU A 1 154 ? -5.002 -14.979 -5.452 1.00 97.50 154 GLU A O 1
ATOM 1273 N N . HIS A 1 155 ? -5.816 -15.663 -7.422 1.00 97.31 155 HIS A N 1
ATOM 1274 C CA . HIS A 1 155 ? -5.293 -17.024 -7.340 1.00 97.31 155 HIS A CA 1
ATOM 1275 C C . HIS A 1 155 ? -3.782 -17.038 -7.533 1.00 97.31 155 HIS A C 1
ATOM 1277 O O . HIS A 1 155 ? -3.094 -17.801 -6.853 1.00 97.31 155 HIS A O 1
ATOM 1283 N N . LYS A 1 156 ? -3.252 -16.172 -8.406 1.00 97.56 156 LYS A N 1
ATOM 1284 C CA . LYS A 1 156 ? -1.801 -16.013 -8.542 1.00 97.56 156 LYS A CA 1
ATOM 1285 C C . LYS A 1 156 ? -1.192 -15.399 -7.289 1.00 97.56 156 LYS A C 1
ATOM 1287 O O . LYS A 1 156 ? -0.157 -15.872 -6.833 1.00 97.56 156 LYS A O 1
ATOM 1292 N N . LEU A 1 157 ? -1.843 -14.406 -6.682 1.00 98.50 157 LEU A N 1
ATOM 1293 C CA . LEU A 1 157 ? -1.391 -13.869 -5.397 1.00 98.50 157 LEU A CA 1
ATOM 1294 C C . LEU A 1 157 ? -1.398 -14.954 -4.306 1.00 98.50 157 LEU A C 1
ATOM 1296 O O . LEU A 1 157 ? -0.428 -15.081 -3.562 1.00 98.50 157 LEU A O 1
ATOM 1300 N N . LEU A 1 158 ? -2.455 -15.771 -4.238 1.00 98.56 158 LEU A N 1
ATOM 1301 C CA . LEU A 1 158 ? -2.518 -16.913 -3.325 1.00 98.56 158 LEU A CA 1
ATOM 1302 C C . LEU A 1 158 ? -1.353 -17.888 -3.554 1.00 98.56 158 LEU A C 1
ATOM 1304 O O . LEU A 1 158 ? -0.686 -18.268 -2.594 1.00 98.56 158 LEU A O 1
ATOM 1308 N N . GLU A 1 159 ? -1.081 -18.260 -4.807 1.00 98.25 159 GLU A N 1
ATOM 1309 C CA . GLU A 1 159 ? 0.041 -19.131 -5.180 1.00 98.25 159 GLU A CA 1
ATOM 1310 C C . GLU A 1 159 ? 1.381 -18.595 -4.654 1.00 98.25 159 GLU A C 1
ATOM 1312 O O . GLU A 1 159 ? 2.164 -19.355 -4.087 1.00 98.25 159 GLU A O 1
ATOM 1317 N N . LEU A 1 160 ? 1.620 -17.286 -4.785 1.00 98.44 160 LEU A N 1
ATOM 1318 C CA . LEU A 1 160 ? 2.850 -16.633 -4.329 1.00 98.44 160 LEU A CA 1
ATOM 1319 C C . LEU A 1 160 ? 2.968 -16.560 -2.798 1.00 98.44 160 LEU A C 1
ATOM 1321 O O . LEU A 1 160 ? 4.076 -16.586 -2.265 1.00 98.44 160 LEU A O 1
ATOM 1325 N N . LEU A 1 161 ? 1.845 -16.478 -2.079 1.00 98.50 161 LEU A N 1
ATOM 1326 C CA . LEU A 1 161 ? 1.827 -16.379 -0.616 1.00 98.50 161 LEU A CA 1
ATOM 1327 C C . LEU A 1 161 ? 1.904 -17.741 0.087 1.00 98.50 161 LEU A C 1
ATOM 1329 O O . LEU A 1 161 ? 2.457 -17.820 1.186 1.00 98.50 161 LEU A O 1
ATOM 1333 N N . LEU A 1 162 ? 1.389 -18.810 -0.530 1.00 97.75 162 LEU A N 1
ATOM 1334 C CA . LEU A 1 162 ? 1.323 -20.162 0.048 1.00 97.75 162 LEU A CA 1
ATOM 1335 C C . LEU A 1 162 ? 2.661 -20.710 0.585 1.00 97.75 162 LEU A C 1
ATOM 1337 O O . LEU A 1 162 ? 2.648 -21.321 1.659 1.00 97.75 162 LEU A O 1
ATOM 1341 N N . PRO A 1 163 ? 3.820 -20.503 -0.080 1.00 97.00 163 PRO A N 1
ATOM 1342 C CA . PRO A 1 163 ? 5.111 -20.942 0.450 1.00 97.00 163 PRO A CA 1
ATOM 1343 C C . PRO A 1 163 ? 5.463 -20.316 1.806 1.00 97.00 163 PRO A C 1
ATOM 1345 O O . PRO A 1 163 ? 6.154 -20.945 2.607 1.00 97.00 163 PRO A O 1
ATOM 1348 N N . THR A 1 164 ? 4.976 -19.099 2.066 1.00 97.56 164 THR A N 1
ATOM 1349 C CA . THR A 1 164 ? 5.242 -18.340 3.297 1.00 97.56 164 THR A CA 1
ATOM 1350 C C . THR A 1 164 ? 4.153 -18.578 4.343 1.00 97.56 164 THR A C 1
ATOM 1352 O O . THR A 1 164 ? 4.452 -18.829 5.510 1.00 97.56 164 THR A O 1
ATOM 1355 N N . PHE A 1 165 ? 2.885 -18.563 3.928 1.00 97.06 165 PHE A N 1
ATOM 1356 C CA . PHE A 1 165 ? 1.722 -18.667 4.807 1.00 97.06 165 PHE A CA 1
ATOM 1357 C C . PHE A 1 165 ? 0.896 -19.909 4.468 1.00 97.06 165 PHE A C 1
ATOM 1359 O O . PHE A 1 165 ? -0.011 -19.867 3.645 1.00 97.06 165 PHE A O 1
ATOM 1366 N N . LYS A 1 166 ? 1.178 -21.030 5.136 1.00 93.75 166 LYS A N 1
ATOM 1367 C CA . LYS A 1 166 ? 0.572 -22.335 4.802 1.00 93.75 166 LYS A CA 1
ATOM 1368 C C . LYS A 1 166 ? -0.955 -22.379 4.914 1.00 93.75 166 LYS A C 1
ATOM 1370 O O . LYS A 1 166 ? -1.592 -23.085 4.142 1.00 93.75 166 LYS A O 1
ATOM 1375 N N . ASP A 1 167 ? -1.528 -21.624 5.851 1.00 94.81 167 ASP A N 1
ATOM 1376 C CA . ASP A 1 167 ? -2.974 -21.602 6.111 1.00 94.81 167 ASP A CA 1
ATOM 1377 C C . ASP A 1 167 ? -3.699 -20.450 5.397 1.00 94.81 167 ASP A C 1
ATOM 1379 O O . ASP A 1 167 ? -4.857 -20.158 5.724 1.00 94.81 167 ASP A O 1
ATOM 1383 N N . ILE A 1 168 ? -3.024 -19.735 4.489 1.00 97.88 168 ILE A N 1
ATOM 1384 C CA . ILE A 1 168 ? -3.623 -18.621 3.753 1.00 97.88 168 ILE A CA 1
ATOM 1385 C C . ILE A 1 168 ? -4.629 -19.145 2.721 1.00 97.88 168 ILE A C 1
ATOM 1387 O O . ILE A 1 168 ? -4.438 -20.180 2.086 1.00 97.88 168 ILE A O 1
ATOM 1391 N N . THR A 1 169 ? -5.734 -18.424 2.567 1.00 98.38 169 THR A N 1
ATOM 1392 C CA . THR A 1 169 ? -6.799 -18.718 1.601 1.00 98.38 169 THR A CA 1
ATOM 1393 C C . THR A 1 169 ? -7.213 -17.421 0.917 1.00 98.38 169 THR A C 1
ATOM 1395 O O . THR A 1 169 ? -6.929 -16.342 1.439 1.00 98.38 169 THR A O 1
ATOM 1398 N N . LEU A 1 170 ? -7.927 -17.500 -0.213 1.00 97.69 170 LEU A N 1
ATOM 1399 C CA . LEU A 1 170 ? -8.499 -16.302 -0.845 1.00 97.69 170 LEU A CA 1
ATOM 1400 C C . LEU A 1 170 ? -9.359 -15.507 0.137 1.00 97.69 170 LEU A C 1
ATO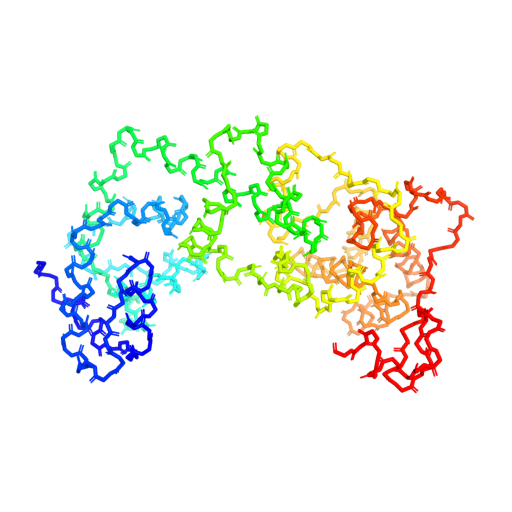M 1402 O O . LEU A 1 170 ? -9.187 -14.302 0.263 1.00 97.69 170 LEU A O 1
ATOM 1406 N N . GLU A 1 171 ? -10.232 -16.185 0.888 1.00 97.06 171 GLU A N 1
ATOM 1407 C CA . GLU A 1 171 ? -11.083 -15.544 1.894 1.00 97.06 171 GLU A CA 1
ATOM 1408 C C . GLU A 1 171 ? -10.260 -14.764 2.927 1.00 97.06 171 GLU A C 1
ATOM 1410 O O . GLU A 1 171 ? -10.579 -13.613 3.213 1.00 97.06 171 GLU A O 1
ATOM 1415 N N . LYS A 1 172 ? -9.160 -15.344 3.427 1.00 97.06 172 LYS A N 1
ATOM 1416 C CA . LYS A 1 172 ? -8.262 -14.660 4.366 1.00 97.06 172 LYS A CA 1
ATOM 1417 C C . LYS A 1 172 ? -7.529 -13.485 3.724 1.00 97.06 172 LYS A C 1
ATOM 1419 O O . LYS A 1 172 ? -7.394 -12.457 4.373 1.00 97.06 172 LYS A O 1
ATOM 1424 N N . ILE A 1 173 ? -7.082 -13.608 2.472 1.00 97.69 173 ILE A N 1
ATOM 1425 C CA . ILE A 1 173 ? -6.437 -12.503 1.742 1.00 97.69 173 ILE A CA 1
ATOM 1426 C C . ILE A 1 173 ? -7.418 -11.338 1.587 1.00 97.69 173 ILE A C 1
ATOM 1428 O O . ILE A 1 173 ? -7.084 -10.206 1.929 1.00 97.69 173 ILE A O 1
ATOM 1432 N N . HIS A 1 174 ? -8.642 -11.610 1.125 1.00 95.88 174 HIS A N 1
ATOM 1433 C CA . HIS A 1 174 ? -9.670 -10.581 0.958 1.00 95.88 174 HIS A CA 1
ATOM 1434 C C . HIS A 1 174 ? -10.056 -9.935 2.277 1.00 95.88 174 HIS A C 1
ATOM 1436 O O . HIS A 1 174 ? -10.081 -8.709 2.344 1.00 95.88 174 HIS A O 1
ATOM 1442 N N . ALA A 1 175 ? -10.306 -10.739 3.313 1.00 94.25 175 ALA A N 1
ATOM 1443 C CA . ALA A 1 175 ? -10.634 -10.241 4.642 1.00 94.25 175 ALA A CA 1
ATOM 1444 C C . ALA A 1 175 ? -9.508 -9.364 5.203 1.00 94.25 175 ALA A C 1
ATOM 1446 O O . ALA A 1 175 ? -9.784 -8.275 5.700 1.00 94.25 175 ALA A O 1
ATOM 1447 N N . PHE A 1 176 ? -8.249 -9.786 5.050 1.00 95.88 176 PHE A N 1
ATOM 1448 C CA . PHE A 1 176 ? -7.096 -9.020 5.508 1.00 95.88 176 PHE A CA 1
ATOM 1449 C C . PHE A 1 176 ? -6.950 -7.696 4.746 1.00 95.88 176 PHE A C 1
ATOM 1451 O O . PHE A 1 176 ? -6.824 -6.654 5.378 1.00 95.88 176 PHE A O 1
ATOM 1458 N N . ILE A 1 177 ? -7.048 -7.694 3.409 1.00 95.75 177 ILE A N 1
ATOM 1459 C CA . ILE A 1 177 ? -7.018 -6.460 2.595 1.00 95.75 177 ILE A CA 1
ATOM 1460 C C . ILE A 1 177 ? -8.170 -5.517 2.974 1.00 95.75 177 ILE A C 1
ATOM 1462 O O . ILE A 1 177 ? -7.977 -4.306 3.075 1.00 95.75 177 ILE A O 1
ATOM 1466 N N . ASP A 1 178 ? -9.371 -6.057 3.187 1.00 91.62 178 ASP A N 1
ATOM 1467 C CA . ASP A 1 178 ? -10.550 -5.262 3.529 1.00 91.62 178 ASP A CA 1
ATOM 1468 C C . ASP A 1 178 ? -10.491 -4.726 4.965 1.00 91.62 178 ASP A C 1
ATOM 1470 O O . ASP A 1 178 ? -11.039 -3.656 5.234 1.00 91.62 178 ASP A O 1
ATOM 1474 N N . CYS A 1 179 ? -9.830 -5.426 5.887 1.00 91.19 179 CYS A N 1
ATOM 1475 C CA . CYS A 1 179 ? -9.659 -5.018 7.280 1.00 91.19 179 CYS A CA 1
ATOM 1476 C C . CYS A 1 179 ? -8.518 -3.999 7.435 1.00 91.19 179 CYS A C 1
ATOM 1478 O O . CYS A 1 179 ? -8.730 -2.899 7.961 1.00 91.19 179 CYS A O 1
ATOM 1480 N N . ARG A 1 180 ? -7.334 -4.339 6.911 1.00 93.38 180 ARG A N 1
ATOM 1481 C CA . ARG A 1 180 ? -6.077 -3.591 7.020 1.00 93.38 180 ARG A CA 1
ATOM 1482 C C . ARG A 1 180 ? -6.186 -2.247 6.309 1.00 93.38 180 ARG A C 1
ATOM 1484 O O . ARG A 1 180 ? -6.289 -2.181 5.084 1.00 93.38 180 ARG A O 1
ATOM 1491 N N . TRP A 1 181 ? -6.145 -1.152 7.068 1.00 90.88 181 TRP A N 1
ATOM 1492 C CA . TRP A 1 181 ? -6.449 0.174 6.523 1.00 90.88 181 TRP A CA 1
ATOM 1493 C C . TRP A 1 181 ? -5.541 0.568 5.355 1.00 90.88 181 TRP A C 1
ATOM 1495 O O . TRP A 1 181 ? -6.033 0.992 4.313 1.00 90.88 181 TRP A O 1
ATOM 1505 N N . ILE A 1 182 ? -4.230 0.382 5.514 1.00 89.75 182 ILE A N 1
ATOM 1506 C CA . ILE A 1 182 ? -3.239 0.802 4.517 1.00 89.75 182 ILE A CA 1
ATOM 1507 C C . ILE A 1 182 ? -3.423 0.072 3.178 1.00 89.75 182 ILE A C 1
ATOM 1509 O O . ILE A 1 182 ? -3.330 0.680 2.116 1.00 89.75 182 ILE A O 1
ATOM 1513 N N . LEU A 1 183 ? -3.789 -1.212 3.219 1.00 94.00 183 LEU A N 1
ATOM 1514 C CA . LEU A 1 183 ? -4.073 -2.003 2.024 1.00 94.00 183 LEU A CA 1
ATOM 1515 C C . LEU A 1 183 ? -5.351 -1.523 1.337 1.00 94.00 183 LEU A C 1
ATOM 1517 O O . LEU A 1 183 ? -5.372 -1.374 0.121 1.00 94.00 183 LEU A O 1
ATOM 1521 N N . ASN A 1 184 ? -6.394 -1.211 2.109 1.00 86.81 184 ASN A N 1
ATOM 1522 C CA . ASN A 1 184 ? -7.651 -0.695 1.573 1.00 86.81 184 ASN A CA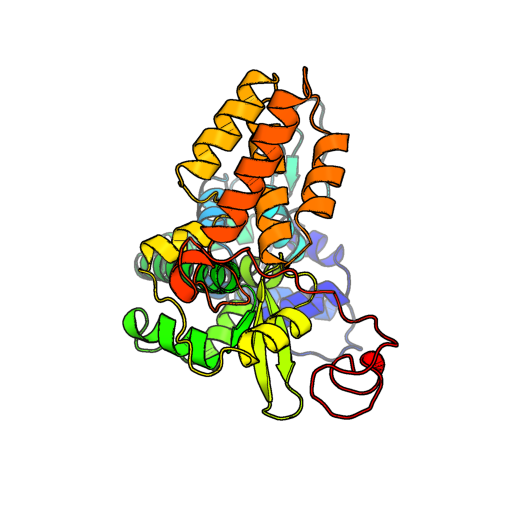 1
ATOM 1523 C C . ASN A 1 184 ? -7.506 0.681 0.892 1.00 86.81 184 ASN A C 1
ATOM 1525 O O . ASN A 1 184 ? -8.318 1.015 0.033 1.00 86.81 184 ASN A O 1
ATOM 1529 N N . VAL A 1 185 ? -6.488 1.464 1.264 1.00 87.44 185 VAL A N 1
ATOM 1530 C CA . VAL A 1 185 ? -6.160 2.745 0.618 1.00 87.44 185 VAL A CA 1
ATOM 1531 C C . VAL A 1 185 ? -5.433 2.534 -0.710 1.00 87.44 185 VAL A C 1
ATOM 1533 O O . VAL A 1 185 ? -5.737 3.224 -1.680 1.00 87.44 185 VAL A O 1
ATOM 1536 N N . PHE A 1 186 ? -4.491 1.589 -0.765 1.00 92.06 186 PHE A N 1
ATOM 1537 C CA . PHE A 1 186 ? -3.587 1.438 -1.911 1.00 92.06 186 PHE A CA 1
ATOM 1538 C C . PHE A 1 186 ? -3.950 0.318 -2.890 1.00 92.06 186 PHE A C 1
ATOM 1540 O O . PHE A 1 186 ? -3.298 0.178 -3.922 1.00 92.06 186 PHE A O 1
ATOM 1547 N N . ILE A 1 187 ? -4.963 -0.495 -2.589 1.00 96.25 187 ILE A N 1
ATOM 1548 C CA . ILE A 1 187 ? -5.365 -1.618 -3.438 1.00 96.25 187 ILE A CA 1
ATOM 1549 C C . ILE A 1 187 ? -6.816 -1.444 -3.864 1.00 96.25 187 ILE A C 1
ATOM 1551 O O . ILE A 1 187 ? -7.734 -1.401 -3.045 1.00 96.25 187 ILE A O 1
ATOM 1555 N N . SER A 1 188 ? -7.022 -1.415 -5.178 1.00 96.50 188 SER A N 1
ATOM 1556 C CA . SER A 1 188 ? -8.346 -1.499 -5.792 1.00 96.50 188 SER A CA 1
ATOM 1557 C C . SER A 1 188 ? -8.644 -2.926 -6.258 1.00 96.50 188 SER A C 1
ATOM 1559 O O . SER A 1 188 ? -7.736 -3.716 -6.512 1.00 96.50 188 SER A O 1
ATOM 1561 N N . LYS A 1 189 ? -9.932 -3.265 -6.378 1.00 96.06 189 LYS A N 1
ATOM 1562 C CA . LYS A 1 189 ? -10.408 -4.572 -6.857 1.00 96.06 189 LYS A CA 1
ATOM 1563 C C . LYS A 1 189 ? -11.148 -4.396 -8.183 1.00 96.06 189 LYS A C 1
ATOM 1565 O O . LYS A 1 189 ? -12.030 -3.544 -8.283 1.00 96.06 189 LYS A O 1
ATOM 1570 N N . LEU A 1 190 ? -10.809 -5.213 -9.175 1.00 95.25 190 LEU A N 1
ATOM 1571 C CA . LEU A 1 190 ? -11.503 -5.314 -10.459 1.00 95.25 190 LEU A CA 1
ATOM 1572 C C . LEU A 1 190 ? -12.030 -6.742 -10.616 1.00 95.25 190 LEU A C 1
ATOM 1574 O O . LEU A 1 190 ? -11.253 -7.684 -10.561 1.00 95.25 190 LEU A O 1
ATOM 1578 N N . GLU A 1 191 ? -13.333 -6.914 -10.818 1.00 94.50 191 GLU A N 1
ATOM 1579 C CA . GLU A 1 191 ? -13.941 -8.235 -11.021 1.00 94.50 191 GLU A CA 1
ATOM 1580 C C . GLU A 1 191 ? -14.206 -8.474 -12.512 1.00 94.50 191 GLU A C 1
ATOM 1582 O O . GLU A 1 191 ? -14.849 -7.650 -13.171 1.00 94.50 191 GLU A O 1
ATOM 1587 N N . ASP A 1 192 ? -13.747 -9.608 -13.047 1.00 87.56 192 ASP A N 1
ATOM 1588 C CA . ASP A 1 192 ? -14.176 -10.053 -14.371 1.00 87.56 192 ASP A C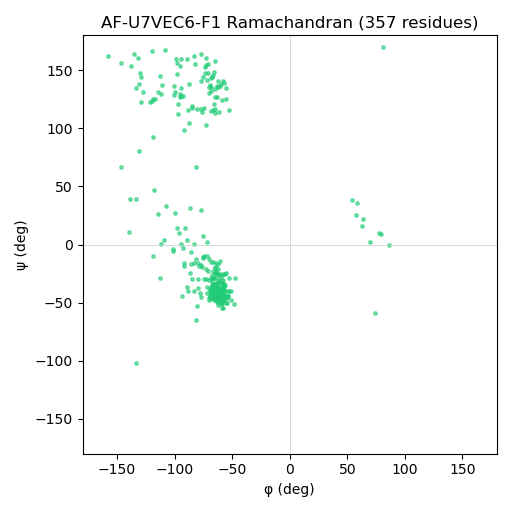A 1
ATOM 1589 C C . ASP A 1 192 ? -15.590 -10.640 -14.293 1.00 87.56 192 ASP A C 1
ATOM 1591 O O . ASP A 1 192 ? -15.823 -11.704 -13.725 1.00 87.56 192 ASP A O 1
ATOM 1595 N N . SER A 1 193 ? -16.543 -9.970 -14.940 1.00 82.50 193 SER A N 1
ATOM 1596 C CA . SER A 1 193 ? -17.937 -10.418 -15.040 1.00 82.50 193 SER A CA 1
ATOM 1597 C C . SER A 1 193 ? -18.122 -11.828 -15.626 1.00 82.50 193 SER A C 1
ATOM 1599 O O . SER A 1 193 ? -19.155 -12.454 -15.380 1.00 82.50 193 SER A O 1
ATOM 1601 N N . GLY A 1 194 ? -17.160 -12.315 -16.419 1.00 85.88 194 GLY A N 1
ATOM 1602 C CA . GLY A 1 194 ? -17.184 -13.639 -17.029 1.00 85.88 194 GLY A CA 1
ATOM 1603 C C . GLY A 1 194 ? -16.735 -14.733 -16.066 1.00 85.88 194 GLY A C 1
ATOM 1604 O O . GLY A 1 194 ? -17.529 -15.610 -15.716 1.00 85.88 194 GLY A O 1
ATOM 1605 N N . SER A 1 195 ? -15.466 -14.697 -15.651 1.00 86.19 195 SER A N 1
ATOM 1606 C CA . SER A 1 195 ? -14.884 -15.723 -14.775 1.00 86.19 195 SER A CA 1
ATOM 1607 C C . SER A 1 195 ? -15.251 -15.562 -13.296 1.00 86.19 195 SER A C 1
ATOM 1609 O O . SER A 1 195 ? -15.144 -16.531 -12.546 1.00 86.19 195 SER A O 1
ATOM 1611 N N . LYS A 1 196 ? -15.707 -14.368 -12.886 1.00 89.69 196 LYS A N 1
ATOM 1612 C CA . LYS A 1 196 ? -15.832 -13.908 -11.488 1.00 89.69 196 LYS A CA 1
ATOM 1613 C C . LYS A 1 196 ? -14.505 -13.824 -10.734 1.00 89.69 196 LYS A C 1
ATOM 1615 O O . LYS A 1 196 ? -14.503 -13.763 -9.509 1.00 89.69 196 LYS A O 1
ATOM 1620 N N . THR A 1 197 ? -13.392 -13.835 -11.458 1.00 91.25 197 THR A N 1
ATOM 1621 C CA . THR A 1 197 ? -12.061 -13.645 -10.885 1.00 91.25 197 THR A CA 1
ATOM 1622 C C . THR A 1 197 ? -11.901 -12.203 -10.432 1.00 91.25 197 THR A C 1
ATOM 1624 O O . THR A 1 197 ? -12.234 -11.272 -11.172 1.00 91.25 197 THR A O 1
ATOM 1627 N N . ILE A 1 198 ? -11.341 -12.020 -9.240 1.00 96.62 198 ILE A N 1
ATOM 1628 C CA . ILE A 1 198 ? -10.937 -10.713 -8.736 1.00 96.62 198 ILE A CA 1
ATOM 1629 C C . ILE A 1 198 ? -9.466 -10.468 -9.080 1.00 96.62 198 ILE A C 1
ATOM 1631 O O . ILE A 1 198 ? -8.576 -11.252 -8.750 1.00 96.62 198 ILE A O 1
ATOM 1635 N N . TYR A 1 199 ? -9.210 -9.325 -9.703 1.00 97.62 199 TYR A N 1
ATOM 1636 C CA . TYR A 1 199 ? -7.888 -8.759 -9.905 1.00 97.62 199 TYR A CA 1
ATOM 1637 C C . TYR A 1 199 ? -7.630 -7.671 -8.866 1.00 97.62 199 TYR A C 1
ATOM 1639 O O . TYR A 1 199 ? -8.454 -6.776 -8.658 1.00 97.62 199 TYR A O 1
ATOM 1647 N N . LEU A 1 200 ? -6.469 -7.744 -8.227 1.00 98.31 200 LEU A N 1
ATOM 1648 C CA . LEU A 1 200 ? -5.976 -6.743 -7.293 1.00 98.31 200 LEU A CA 1
ATOM 1649 C C . LEU A 1 200 ? -5.078 -5.768 -8.052 1.00 98.31 200 LEU A C 1
ATOM 1651 O O . LEU A 1 200 ? -4.168 -6.179 -8.774 1.00 98.31 200 LEU A O 1
ATOM 1655 N N . VAL A 1 201 ? -5.377 -4.481 -7.911 1.00 98.38 201 VAL A N 1
ATOM 1656 C CA . VAL A 1 201 ? -4.813 -3.394 -8.713 1.00 98.38 201 VAL A CA 1
ATOM 1657 C C . VAL A 1 201 ? -4.062 -2.443 -7.792 1.00 98.38 201 VAL A C 1
ATOM 1659 O O . VAL A 1 201 ? -4.640 -1.947 -6.821 1.00 98.38 201 VAL A O 1
ATOM 1662 N N . ALA A 1 202 ? -2.792 -2.189 -8.101 1.00 97.12 202 ALA A N 1
ATOM 1663 C CA . ALA A 1 202 ? -1.985 -1.203 -7.397 1.00 97.12 202 ALA A CA 1
ATOM 1664 C C . ALA A 1 202 ? -2.515 0.219 -7.630 1.00 97.12 202 ALA A C 1
ATOM 1666 O O . ALA A 1 202 ? -3.001 0.549 -8.712 1.00 97.12 202 ALA A O 1
ATOM 1667 N N . ASP A 1 203 ? -2.351 1.074 -6.627 1.00 93.62 203 ASP A N 1
ATOM 1668 C CA . ASP A 1 203 ? -2.709 2.494 -6.615 1.00 93.62 203 ASP A CA 1
ATOM 1669 C C . ASP A 1 203 ? -2.134 3.310 -7.780 1.00 93.62 203 ASP A C 1
ATOM 1671 O O . ASP A 1 203 ? -2.741 4.289 -8.211 1.00 93.62 203 ASP A O 1
ATOM 1675 N N . SER A 1 204 ? -0.986 2.896 -8.309 1.00 93.44 204 SER A N 1
ATOM 1676 C CA . SER A 1 204 ? -0.292 3.561 -9.411 1.00 93.44 204 SER A CA 1
ATOM 1677 C C . SER A 1 204 ? -0.758 3.135 -10.813 1.00 93.44 204 SER A C 1
ATOM 1679 O O . SER A 1 204 ? -0.352 3.727 -11.816 1.00 93.44 204 SER A O 1
ATOM 1681 N N . VAL A 1 205 ? -1.627 2.126 -10.930 1.00 96.31 205 VAL A N 1
ATOM 1682 C CA . VAL A 1 205 ? -2.139 1.677 -12.232 1.00 96.31 205 VAL A CA 1
ATOM 1683 C C . VAL A 1 205 ? -3.261 2.596 -12.705 1.00 96.31 205 VAL A C 1
ATOM 1685 O O . VAL A 1 205 ? -4.341 2.635 -12.121 1.00 96.31 205 VAL A O 1
ATOM 1688 N N . SER A 1 206 ? -3.036 3.281 -13.825 1.00 94.75 206 SER A N 1
ATOM 1689 C CA . SER A 1 206 ? -4.026 4.186 -14.420 1.00 94.75 206 SER A CA 1
ATOM 1690 C C . SER A 1 206 ? -5.139 3.438 -15.163 1.00 94.75 206 SER A C 1
ATOM 1692 O O . SER A 1 206 ? -6.312 3.756 -15.003 1.00 94.75 206 SER A O 1
ATOM 1694 N N . GLU A 1 207 ? -4.779 2.441 -15.977 1.00 95.12 207 GLU A N 1
ATOM 1695 C CA . GLU A 1 207 ? -5.710 1.717 -16.857 1.00 95.12 207 GLU A CA 1
ATOM 1696 C C . GLU A 1 207 ? -5.528 0.194 -16.695 1.00 95.12 207 GLU A C 1
ATOM 1698 O O . GLU A 1 207 ? -4.844 -0.450 -17.497 1.00 95.12 207 GLU A O 1
ATOM 1703 N N . PRO A 1 208 ? -6.110 -0.425 -15.648 1.00 95.31 208 PRO A N 1
ATOM 1704 C CA . PRO A 1 208 ? -5.842 -1.827 -15.314 1.00 95.31 208 PRO A CA 1
ATOM 1705 C C . PRO A 1 208 ? -6.283 -2.812 -16.402 1.00 95.31 208 PRO A C 1
ATOM 1707 O O . PRO A 1 208 ? -5.624 -3.825 -16.632 1.00 95.31 208 PRO A O 1
ATOM 1710 N N . VAL A 1 209 ? -7.367 -2.502 -17.117 1.00 93.00 209 VAL A N 1
ATOM 1711 C CA . VAL A 1 209 ? -7.873 -3.332 -18.221 1.00 93.00 209 VAL A CA 1
ATOM 1712 C C . VAL A 1 209 ? -6.908 -3.327 -19.412 1.00 93.00 209 VAL A C 1
ATOM 1714 O O . VAL A 1 209 ? -6.720 -4.362 -20.048 1.00 93.00 209 VAL A O 1
ATOM 1717 N N . ASP A 1 210 ? -6.252 -2.199 -19.698 1.00 92.38 210 ASP A N 1
ATOM 1718 C CA . ASP A 1 210 ? -5.259 -2.119 -20.774 1.00 92.38 210 ASP A CA 1
ATOM 1719 C C . ASP A 1 210 ? -4.014 -2.954 -20.434 1.00 92.38 210 ASP A C 1
ATOM 1721 O O . ASP A 1 210 ? -3.505 -3.673 -21.297 1.00 92.38 210 ASP A O 1
ATOM 1725 N N . ILE A 1 211 ? -3.571 -2.943 -19.168 1.00 93.75 211 ILE A N 1
ATOM 1726 C CA . ILE A 1 211 ? -2.488 -3.817 -18.692 1.00 93.75 211 ILE A CA 1
ATOM 1727 C C . ILE A 1 211 ? -2.856 -5.292 -18.892 1.00 93.75 211 ILE A C 1
ATOM 1729 O O . ILE A 1 211 ? -2.073 -6.034 -19.486 1.00 93.75 211 ILE A O 1
ATOM 1733 N N . LEU A 1 212 ? -4.055 -5.711 -18.473 1.00 92.38 212 LEU A N 1
ATOM 1734 C CA . LEU A 1 212 ? -4.536 -7.087 -18.660 1.00 92.38 212 LEU A CA 1
ATOM 1735 C C . LEU A 1 212 ? -4.630 -7.483 -20.144 1.00 92.38 212 LEU A C 1
ATOM 1737 O O . LEU A 1 212 ? -4.243 -8.586 -20.528 1.00 92.38 212 LEU A O 1
ATOM 1741 N N . HIS A 1 213 ? -5.096 -6.590 -21.018 1.00 90.69 213 HIS A N 1
ATOM 1742 C CA . HIS A 1 213 ? -5.128 -6.865 -22.456 1.00 90.69 213 HIS A CA 1
ATOM 1743 C C . HIS A 1 213 ? -3.735 -7.052 -23.064 1.00 90.69 213 HIS A C 1
ATOM 1745 O O . HIS A 1 213 ? -3.577 -7.845 -23.996 1.00 90.69 213 HIS A O 1
ATOM 1751 N N . GLU A 1 214 ? -2.727 -6.325 -22.579 1.00 90.75 214 GLU A N 1
ATOM 1752 C CA . GLU A 1 214 ? -1.348 -6.525 -23.022 1.00 90.75 214 GLU A CA 1
ATOM 1753 C C . GLU A 1 214 ? -0.762 -7.837 -22.490 1.00 90.75 214 GLU A C 1
ATOM 1755 O O . GLU A 1 214 ? -0.131 -8.555 -23.268 1.00 90.75 214 GLU A O 1
ATOM 1760 N N . THR A 1 215 ? -1.009 -8.205 -21.228 1.00 90.62 215 THR A N 1
ATOM 1761 C CA . THR A 1 215 ? -0.464 -9.448 -20.649 1.00 90.62 215 THR A CA 1
ATOM 1762 C C . THR A 1 215 ? -1.000 -10.704 -21.342 1.00 90.62 215 THR A C 1
ATOM 1764 O O . THR A 1 215 ? -0.242 -11.658 -21.523 1.00 90.62 215 THR A O 1
ATOM 1767 N N . ILE A 1 216 ? -2.252 -10.695 -21.821 1.00 88.50 216 ILE A N 1
ATOM 1768 C CA . ILE A 1 216 ? -2.857 -11.810 -22.583 1.00 88.50 216 ILE A CA 1
ATOM 1769 C C . ILE A 1 216 ? -2.107 -12.092 -23.896 1.00 88.50 216 ILE A C 1
ATOM 1771 O O . ILE A 1 216 ? -2.077 -13.227 -24.370 1.00 88.50 216 ILE A O 1
ATOM 1775 N N . LYS A 1 217 ? -1.440 -11.093 -24.491 1.00 90.62 217 LYS A N 1
ATOM 1776 C CA . LYS A 1 217 ? -0.621 -11.309 -25.702 1.00 90.62 217 LYS A CA 1
ATOM 1777 C C . LYS A 1 217 ? 0.601 -12.193 -25.432 1.00 90.62 217 LYS A C 1
ATOM 1779 O O . LYS A 1 217 ? 1.208 -12.685 -26.381 1.00 90.62 217 LYS A O 1
ATOM 1784 N N . TYR A 1 218 ? 0.941 -12.390 -24.160 1.00 90.00 218 TYR A N 1
ATOM 1785 C CA . TYR A 1 218 ? 2.050 -13.202 -23.673 1.00 90.00 218 TYR A CA 1
ATOM 1786 C C . TYR A 1 218 ? 1.526 -14.361 -22.810 1.00 90.00 218 TYR A C 1
ATOM 1788 O O . TYR A 1 218 ? 2.025 -14.609 -21.714 1.00 90.00 218 TYR A O 1
ATOM 1796 N N . ASP A 1 219 ? 0.496 -15.063 -23.293 1.00 81.44 219 ASP A N 1
ATOM 1797 C CA . ASP A 1 219 ? -0.179 -16.156 -22.576 1.00 81.44 219 ASP A CA 1
ATOM 1798 C C . ASP A 1 219 ? 0.799 -17.221 -22.038 1.00 81.44 219 ASP A C 1
ATOM 1800 O O . ASP A 1 219 ? 0.712 -17.610 -20.880 1.00 81.44 219 ASP A O 1
ATOM 1804 N N . GLY A 1 220 ? 1.826 -17.582 -22.817 1.00 89.12 220 GLY A N 1
ATOM 1805 C CA . GLY A 1 220 ? 2.860 -18.543 -22.405 1.00 89.12 220 GLY A CA 1
ATOM 1806 C C . GLY A 1 220 ? 4.012 -17.985 -21.555 1.00 89.12 220 GLY A C 1
ATOM 1807 O O . GLY A 1 220 ? 4.938 -18.730 -21.243 1.00 89.12 220 GLY A O 1
ATOM 1808 N N . LEU A 1 221 ? 4.014 -16.690 -21.224 1.00 94.81 221 LEU A N 1
ATOM 1809 C CA . LEU A 1 221 ? 5.020 -16.103 -20.339 1.00 94.81 221 LEU A CA 1
ATOM 1810 C C . LEU A 1 221 ? 4.589 -16.315 -18.886 1.00 94.81 221 LEU A C 1
ATOM 1812 O O . LEU A 1 221 ? 3.544 -15.814 -18.476 1.00 94.81 221 LEU A O 1
ATOM 1816 N N . GLU A 1 222 ? 5.393 -17.018 -18.099 1.00 95.94 222 GLU A N 1
ATOM 1817 C CA . GLU A 1 222 ? 5.158 -17.150 -16.661 1.00 95.94 222 GLU A CA 1
ATOM 1818 C C . GLU A 1 222 ? 5.497 -15.856 -15.919 1.00 95.94 222 GLU A C 1
ATOM 1820 O O . GLU A 1 222 ? 6.355 -15.080 -16.343 1.00 95.94 222 GLU A O 1
ATOM 1825 N N . TYR A 1 223 ? 4.838 -15.635 -14.782 1.00 96.69 223 TYR A N 1
ATOM 1826 C CA . TYR A 1 223 ? 5.151 -14.509 -13.903 1.00 96.69 223 TYR A CA 1
ATOM 1827 C C . TYR A 1 223 ? 6.598 -14.596 -13.415 1.00 96.69 223 TYR A C 1
ATOM 1829 O O . TYR A 1 223 ? 7.062 -15.664 -13.011 1.00 96.69 223 TYR A O 1
ATOM 1837 N N . LYS A 1 224 ? 7.311 -13.464 -13.413 1.00 97.62 224 LYS A N 1
ATOM 1838 C CA . LYS A 1 224 ? 8.632 -13.391 -12.782 1.00 97.62 224 LYS A CA 1
ATOM 1839 C C . LYS A 1 224 ? 8.463 -13.575 -11.282 1.00 97.62 224 LYS A C 1
ATOM 1841 O O . LYS A 1 224 ? 7.753 -12.786 -10.664 1.00 97.62 224 LYS A O 1
ATOM 1846 N N . ILE A 1 225 ? 9.098 -14.589 -10.707 1.00 98.00 225 ILE A N 1
ATOM 1847 C CA . ILE A 1 225 ? 9.028 -14.871 -9.271 1.00 98.00 225 ILE A CA 1
ATOM 1848 C C . ILE A 1 225 ? 10.227 -14.225 -8.582 1.00 98.00 225 ILE A C 1
ATOM 1850 O O . ILE A 1 225 ? 11.360 -14.421 -9.020 1.00 98.00 225 ILE A O 1
ATOM 1854 N N . LEU A 1 226 ? 9.968 -13.465 -7.521 1.00 97.62 226 LEU A N 1
ATOM 1855 C CA . LEU A 1 226 ? 10.994 -12.867 -6.669 1.00 97.62 226 LEU A CA 1
ATOM 1856 C C . LEU A 1 226 ? 11.035 -13.560 -5.303 1.00 97.62 226 LEU A C 1
ATOM 1858 O O . LEU A 1 226 ? 10.132 -14.311 -4.931 1.00 97.62 226 LEU A O 1
ATOM 1862 N N . THR A 1 227 ? 12.086 -13.296 -4.538 1.00 98.00 227 THR A N 1
ATOM 1863 C CA . THR A 1 227 ? 12.128 -13.632 -3.113 1.00 98.00 227 THR A CA 1
ATOM 1864 C C . THR A 1 227 ? 11.217 -12.703 -2.304 1.00 98.00 227 THR A C 1
ATOM 1866 O O . THR A 1 227 ? 10.887 -11.595 -2.732 1.00 98.00 227 THR A O 1
ATOM 1869 N N . ASN A 1 228 ? 10.839 -13.119 -1.091 1.00 98.12 228 ASN A N 1
ATOM 1870 C CA . ASN A 1 228 ? 10.047 -12.282 -0.185 1.00 98.12 228 ASN A CA 1
ATOM 1871 C C . ASN A 1 228 ? 10.706 -10.921 0.074 1.00 98.12 228 ASN A C 1
ATOM 1873 O O . ASN A 1 228 ? 10.031 -9.898 0.015 1.00 98.12 228 ASN A O 1
ATOM 1877 N N . ASP A 1 229 ? 12.017 -10.890 0.315 1.00 96.88 229 ASP A N 1
ATOM 1878 C CA . ASP A 1 229 ? 12.736 -9.641 0.587 1.00 96.88 229 ASP A CA 1
ATOM 1879 C C . ASP A 1 229 ? 12.783 -8.717 -0.636 1.00 96.88 229 ASP A C 1
ATOM 1881 O O . ASP A 1 229 ? 12.722 -7.495 -0.502 1.00 96.88 229 ASP A O 1
ATOM 1885 N N . GLU A 1 230 ? 12.813 -9.281 -1.843 1.00 96.81 230 GLU A N 1
ATOM 1886 C CA . GLU A 1 230 ? 12.693 -8.498 -3.070 1.00 96.81 230 GLU A CA 1
ATOM 1887 C C . GLU A 1 230 ? 11.288 -7.912 -3.246 1.00 96.81 230 GLU A C 1
ATOM 1889 O O . GLU A 1 230 ? 11.184 -6.724 -3.551 1.00 96.81 230 GLU A O 1
ATOM 1894 N N . TYR A 1 231 ? 10.216 -8.679 -3.002 1.00 97.81 231 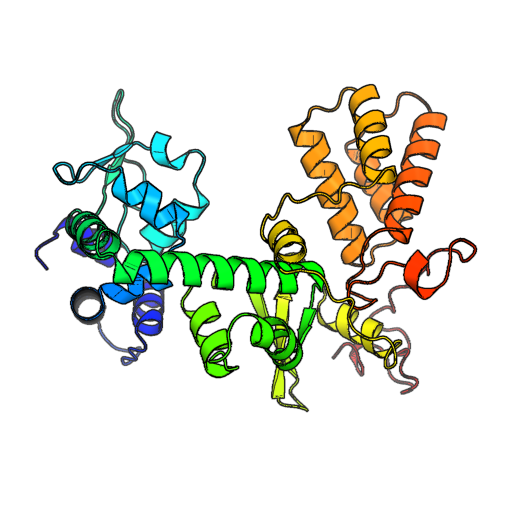TYR A N 1
ATOM 1895 C CA . TYR A 1 231 ? 8.846 -8.143 -3.034 1.00 97.81 231 TYR A CA 1
ATOM 1896 C C . TYR A 1 231 ? 8.640 -7.032 -2.005 1.00 97.81 231 TYR A C 1
ATOM 1898 O O . TYR A 1 231 ? 8.038 -6.008 -2.323 1.00 97.81 231 TYR A O 1
ATOM 1906 N N . LYS A 1 232 ? 9.183 -7.193 -0.794 1.00 96.94 232 LYS A N 1
ATOM 1907 C CA . LYS A 1 232 ? 9.098 -6.191 0.279 1.00 96.94 232 LYS A CA 1
ATOM 1908 C C . LYS A 1 232 ? 9.697 -4.843 -0.100 1.00 96.94 232 LYS A C 1
ATOM 1910 O O . LYS A 1 232 ? 9.253 -3.828 0.425 1.00 96.94 232 LYS A O 1
ATOM 1915 N N . ASN A 1 233 ? 10.654 -4.793 -1.025 1.00 95.44 233 ASN A N 1
ATOM 1916 C CA . ASN A 1 233 ? 11.143 -3.508 -1.520 1.00 95.44 233 ASN A CA 1
ATOM 1917 C C . ASN A 1 233 ? 10.015 -2.696 -2.176 1.00 95.44 233 ASN A C 1
ATOM 1919 O O . ASN A 1 233 ? 9.903 -1.504 -1.917 1.00 95.44 233 ASN A O 1
ATOM 1923 N N . TYR A 1 234 ? 9.130 -3.345 -2.939 1.00 95.38 234 TYR A N 1
ATOM 1924 C CA . TYR A 1 234 ? 8.003 -2.702 -3.626 1.00 95.38 234 TYR A CA 1
ATOM 1925 C C . TYR A 1 234 ? 6.845 -2.312 -2.693 1.00 95.38 234 TYR A C 1
ATOM 1927 O O . TYR A 1 234 ? 5.939 -1.594 -3.118 1.00 95.38 234 TYR A O 1
ATOM 1935 N N . TRP A 1 235 ? 6.851 -2.746 -1.425 1.00 92.81 235 TRP A N 1
ATOM 1936 C CA . TRP A 1 235 ? 5.914 -2.224 -0.421 1.00 92.81 235 TRP A CA 1
ATOM 1937 C C . TRP A 1 235 ? 6.164 -0.735 -0.159 1.00 92.81 235 TRP A C 1
ATOM 1939 O O . TRP A 1 235 ? 5.209 0.024 -0.004 1.00 92.81 235 TRP A O 1
ATOM 1949 N N . ASN A 1 236 ? 7.424 -0.290 -0.195 1.00 87.62 236 ASN A N 1
ATOM 1950 C CA . ASN A 1 236 ? 7.754 1.126 -0.096 1.00 87.62 236 ASN A CA 1
ATOM 1951 C C . ASN A 1 236 ? 7.410 1.839 -1.414 1.00 87.62 236 ASN A C 1
ATOM 1953 O O . ASN A 1 236 ? 8.008 1.560 -2.451 1.00 87.62 236 ASN A O 1
ATOM 1957 N N . TYR A 1 237 ? 6.476 2.792 -1.364 1.00 80.06 237 TYR A N 1
ATOM 1958 C CA . TYR A 1 237 ? 6.033 3.555 -2.536 1.00 80.06 237 TYR A CA 1
ATOM 1959 C C . TYR A 1 237 ? 7.183 4.297 -3.239 1.00 80.06 237 TYR A C 1
ATOM 1961 O O . TYR A 1 237 ? 7.196 4.415 -4.460 1.00 80.06 237 TYR A O 1
ATOM 1969 N N . PHE A 1 238 ? 8.176 4.757 -2.475 1.00 81.50 238 PHE A N 1
ATOM 1970 C CA . PHE A 1 238 ? 9.341 5.477 -2.993 1.00 81.50 238 PHE A CA 1
ATOM 1971 C C . PHE A 1 238 ? 10.514 4.556 -3.334 1.00 81.50 238 PHE A C 1
ATOM 1973 O O . PHE A 1 238 ? 11.648 5.019 -3.483 1.00 81.50 238 PHE A O 1
ATOM 1980 N N . PHE A 1 239 ? 10.283 3.244 -3.415 1.00 88.88 239 PHE A N 1
ATOM 1981 C CA . PHE A 1 239 ? 11.311 2.330 -3.871 1.00 88.88 239 PHE A CA 1
ATOM 1982 C C . PHE A 1 239 ? 11.689 2.636 -5.319 1.00 88.88 239 PHE A C 1
ATOM 1984 O O . PHE A 1 239 ? 10.849 2.692 -6.213 1.00 88.88 239 PHE A O 1
ATOM 1991 N N . ILE A 1 240 ? 12.988 2.811 -5.529 1.00 85.44 240 ILE A N 1
ATOM 1992 C CA . ILE A 1 240 ? 13.591 3.029 -6.835 1.00 85.44 240 ILE A CA 1
ATOM 1993 C C . ILE A 1 240 ? 14.520 1.847 -7.101 1.00 85.44 240 ILE A C 1
ATOM 1995 O O . ILE A 1 240 ? 15.416 1.554 -6.300 1.00 85.44 240 ILE A O 1
ATOM 1999 N N . GLU A 1 241 ? 14.323 1.177 -8.235 1.00 84.75 241 GLU A N 1
ATOM 2000 C CA . GLU A 1 241 ? 15.149 0.054 -8.652 1.00 84.75 241 GLU A CA 1
ATOM 2001 C C . GLU A 1 241 ? 16.620 0.482 -8.774 1.00 84.75 241 GLU A C 1
ATOM 2003 O O . GLU A 1 241 ? 16.980 1.412 -9.500 1.00 84.75 241 GLU A O 1
ATOM 2008 N N . LYS A 1 242 ? 17.501 -0.228 -8.063 1.00 84.81 242 LYS A N 1
ATOM 2009 C CA . LYS A 1 242 ? 18.939 0.070 -7.998 1.00 84.81 242 LYS A CA 1
ATOM 2010 C C . LYS A 1 242 ? 19.676 -0.486 -9.220 1.00 84.81 242 LYS A C 1
ATOM 2012 O O . LYS A 1 242 ? 20.467 -1.417 -9.104 1.00 84.81 242 LYS A O 1
ATOM 2017 N N . THR A 1 243 ? 19.387 0.069 -10.393 1.00 87.19 243 THR A N 1
ATOM 2018 C CA . THR A 1 243 ? 20.067 -0.260 -11.657 1.00 87.19 243 THR A CA 1
ATOM 2019 C C . THR A 1 243 ? 21.142 0.773 -11.993 1.00 87.19 243 THR A C 1
ATOM 2021 O O . THR A 1 243 ? 21.106 1.904 -11.495 1.00 87.19 243 THR A O 1
ATOM 2024 N N . GLN A 1 244 ? 22.100 0.403 -12.850 1.00 89.38 244 GLN A N 1
ATOM 2025 C CA . GLN A 1 244 ? 23.132 1.340 -13.303 1.00 89.38 244 GLN A CA 1
ATOM 2026 C C . GLN A 1 244 ? 22.510 2.496 -14.095 1.00 89.38 244 GLN A C 1
ATOM 2028 O O . GLN A 1 244 ? 22.904 3.642 -13.916 1.00 89.38 244 GLN A O 1
ATOM 2033 N N . GLU A 1 245 ? 21.491 2.226 -14.910 1.00 91.62 245 GLU A N 1
ATOM 2034 C CA . GLU A 1 245 ? 20.805 3.240 -15.711 1.00 91.62 245 GLU A CA 1
ATOM 2035 C C . GLU A 1 245 ? 20.084 4.274 -14.839 1.00 91.62 245 GLU A C 1
ATOM 2037 O O . GLU A 1 245 ? 20.107 5.468 -15.139 1.00 91.62 245 GLU A O 1
ATOM 2042 N N . VAL A 1 246 ? 19.462 3.829 -13.742 1.00 92.62 246 VAL A N 1
ATOM 2043 C CA . VAL A 1 246 ? 18.834 4.728 -12.768 1.00 92.62 246 VAL A CA 1
ATOM 2044 C C . VAL A 1 246 ? 19.892 5.534 -12.013 1.00 92.62 246 VAL A C 1
ATOM 2046 O O . VAL A 1 246 ? 19.712 6.736 -11.823 1.00 92.62 246 VAL A O 1
ATOM 2049 N N . ALA A 1 247 ? 21.019 4.924 -11.633 1.00 93.38 247 ALA A N 1
ATOM 2050 C CA . ALA A 1 247 ? 22.131 5.640 -11.005 1.00 93.38 247 ALA A CA 1
ATOM 2051 C C . ALA A 1 247 ? 22.729 6.715 -11.933 1.00 93.38 247 ALA A C 1
ATOM 2053 O O . ALA A 1 247 ? 22.971 7.844 -11.499 1.00 93.38 247 ALA A O 1
ATOM 2054 N N . ASP A 1 248 ? 22.900 6.401 -13.218 1.00 95.44 248 ASP A N 1
ATOM 2055 C CA . ASP A 1 248 ? 23.366 7.342 -14.239 1.00 95.44 248 ASP A CA 1
ATOM 2056 C C . ASP A 1 248 ? 22.366 8.491 -14.437 1.00 95.44 248 ASP A C 1
ATOM 2058 O O . ASP A 1 248 ? 22.764 9.651 -14.580 1.00 95.44 248 ASP A O 1
ATOM 2062 N N . LEU A 1 249 ? 21.060 8.196 -14.393 1.00 95.56 249 LEU A N 1
ATOM 2063 C CA . LEU A 1 249 ? 20.014 9.216 -14.444 1.00 95.56 249 LEU A CA 1
ATOM 2064 C C . LEU A 1 249 ? 20.067 10.134 -13.217 1.00 95.56 249 LEU A C 1
ATOM 2066 O O . LEU A 1 249 ? 20.043 11.353 -13.382 1.00 95.56 249 LEU A O 1
ATOM 2070 N N . ILE A 1 250 ? 20.212 9.585 -12.007 1.00 94.88 250 ILE A N 1
ATOM 2071 C CA . ILE A 1 250 ? 20.407 10.373 -10.778 1.00 94.88 250 ILE A CA 1
ATOM 2072 C C . ILE A 1 250 ? 21.606 11.313 -10.942 1.00 94.88 250 ILE A C 1
ATOM 2074 O O . ILE A 1 250 ? 21.477 12.517 -10.716 1.00 94.88 250 ILE A O 1
ATOM 2078 N N . ALA A 1 251 ? 22.753 10.793 -11.386 1.00 95.00 251 ALA A N 1
ATOM 2079 C CA . ALA A 1 251 ? 23.967 11.583 -11.578 1.00 95.00 251 ALA A CA 1
ATOM 2080 C C . ALA A 1 251 ? 23.776 12.707 -12.614 1.00 95.00 251 ALA A C 1
ATOM 2082 O O . ALA A 1 251 ? 24.225 13.840 -12.401 1.00 95.00 251 ALA A O 1
ATOM 2083 N N . LEU A 1 252 ? 23.058 12.432 -13.710 1.00 95.25 252 LEU A N 1
ATOM 2084 C CA . LEU A 1 252 ? 22.720 13.445 -14.706 1.00 95.25 252 LEU A CA 1
ATOM 2085 C C . LEU A 1 252 ? 21.859 14.560 -14.098 1.00 95.25 252 LEU A C 1
ATOM 2087 O O . LEU A 1 252 ? 22.184 15.734 -14.281 1.00 95.25 252 LEU A O 1
ATOM 2091 N N . LEU A 1 253 ? 20.805 14.224 -13.352 1.00 94.38 253 LEU A N 1
ATOM 2092 C CA . LEU A 1 253 ? 19.911 15.216 -12.743 1.00 94.38 253 LEU A CA 1
ATOM 2093 C C . LEU A 1 253 ? 20.622 16.037 -11.653 1.00 94.38 253 LEU A C 1
ATOM 2095 O O . LEU A 1 253 ? 20.451 17.257 -11.583 1.00 94.38 253 LEU A O 1
ATOM 2099 N N . MET A 1 254 ? 21.497 15.405 -10.863 1.00 93.88 254 MET A N 1
ATOM 2100 C CA . MET A 1 254 ? 22.350 16.100 -9.891 1.00 93.88 254 MET A CA 1
ATOM 2101 C C . MET A 1 254 ? 23.289 17.107 -10.564 1.00 93.88 254 MET A C 1
ATOM 2103 O O . MET A 1 254 ? 23.432 18.230 -10.076 1.00 93.88 254 MET A O 1
ATOM 2107 N N . SER A 1 255 ? 23.903 16.750 -11.701 1.00 93.00 255 SER A N 1
ATOM 2108 C CA . SER A 1 255 ? 24.797 17.673 -12.424 1.00 93.00 255 SER A CA 1
ATOM 2109 C C . SER A 1 255 ? 24.069 18.908 -12.976 1.00 93.00 255 SER A C 1
ATOM 2111 O O . SER A 1 255 ? 24.693 19.951 -13.157 1.00 93.00 255 SER A O 1
ATOM 2113 N N . HIS A 1 256 ? 22.741 18.835 -13.119 1.00 90.50 256 HIS A N 1
ATOM 2114 C CA . HIS A 1 256 ? 21.863 19.944 -13.505 1.00 90.50 256 HIS A CA 1
ATOM 2115 C C . HIS A 1 256 ? 21.155 20.600 -12.303 1.00 90.50 256 HIS A C 1
ATOM 2117 O O . HIS A 1 256 ? 20.096 21.211 -12.441 1.00 90.50 256 HIS A O 1
ATOM 2123 N N . LYS A 1 257 ? 21.770 20.525 -11.112 1.00 89.50 257 LYS A N 1
ATOM 2124 C CA . LYS A 1 257 ? 21.376 21.247 -9.885 1.00 89.50 257 LYS A CA 1
ATOM 2125 C C . LYS A 1 257 ? 19.997 20.875 -9.322 1.00 89.50 257 LYS A C 1
ATOM 2127 O O . LYS A 1 257 ? 19.430 21.658 -8.557 1.00 89.50 257 LYS A O 1
ATOM 2132 N N . MET A 1 258 ? 19.462 19.699 -9.651 1.00 92.44 258 MET A N 1
ATOM 2133 C CA . MET A 1 258 ? 18.273 19.178 -8.968 1.00 92.44 258 MET A CA 1
ATOM 2134 C C . MET A 1 258 ? 18.630 18.657 -7.572 1.00 92.44 258 MET A C 1
ATOM 2136 O O . MET A 1 258 ? 19.705 18.098 -7.354 1.00 92.44 258 MET A O 1
ATOM 2140 N N . GLN A 1 259 ? 17.720 18.844 -6.615 1.00 91.94 259 GLN A N 1
ATOM 2141 C CA . GLN A 1 259 ? 17.894 18.370 -5.237 1.00 91.94 259 GLN A CA 1
ATOM 2142 C C . GLN A 1 259 ? 17.362 16.944 -5.051 1.00 91.94 259 GLN A C 1
ATOM 2144 O O . GLN A 1 259 ? 16.500 16.504 -5.806 1.00 91.94 259 GLN A O 1
ATOM 2149 N N . GLY A 1 260 ? 17.813 16.246 -4.001 1.00 89.19 260 GLY A N 1
ATOM 2150 C CA . GLY A 1 260 ? 17.474 14.836 -3.754 1.00 89.19 260 GLY A CA 1
ATOM 2151 C C . GLY A 1 260 ? 15.973 14.524 -3.796 1.00 89.19 260 GLY A C 1
ATOM 2152 O O . GLY A 1 260 ? 15.566 13.614 -4.510 1.00 89.19 260 GLY A O 1
ATOM 2153 N N . ALA A 1 261 ? 15.136 15.322 -3.124 1.00 88.75 261 ALA A N 1
ATOM 2154 C CA . ALA A 1 261 ? 13.681 15.129 -3.144 1.00 88.75 261 ALA A CA 1
ATOM 2155 C C . ALA A 1 261 ? 13.068 15.332 -4.545 1.00 88.75 261 ALA A C 1
ATOM 2157 O O . ALA A 1 261 ? 12.197 14.571 -4.960 1.00 88.75 261 ALA A O 1
ATOM 2158 N N . GLN A 1 262 ? 13.555 16.320 -5.306 1.00 91.38 262 GLN A N 1
ATOM 2159 C CA . GLN A 1 262 ? 13.100 16.572 -6.681 1.00 91.38 262 GLN A CA 1
ATOM 2160 C C . GLN A 1 262 ? 13.517 15.443 -7.627 1.00 91.38 262 GLN A C 1
ATOM 2162 O O . GLN A 1 262 ? 12.743 15.048 -8.492 1.00 91.38 262 GLN A O 1
ATOM 2167 N N . ILE A 1 263 ? 14.731 14.916 -7.452 1.00 92.56 263 ILE A N 1
ATOM 2168 C CA . ILE A 1 263 ? 15.241 13.775 -8.217 1.00 92.56 263 ILE A CA 1
ATOM 2169 C C . ILE A 1 263 ? 14.400 12.533 -7.929 1.00 92.56 263 ILE A C 1
ATOM 2171 O O . ILE A 1 263 ? 13.960 11.877 -8.868 1.00 92.56 263 ILE A O 1
ATOM 2175 N N . GLY A 1 264 ? 14.139 12.238 -6.651 1.00 91.00 264 GLY A N 1
ATOM 2176 C CA . GLY A 1 264 ? 13.301 11.107 -6.255 1.00 91.00 264 GLY A CA 1
ATOM 2177 C C . GLY A 1 264 ? 11.904 11.187 -6.870 1.00 91.00 264 GLY A C 1
ATOM 2178 O O . GLY A 1 264 ? 11.439 10.216 -7.466 1.00 91.00 264 GLY A O 1
ATOM 2179 N N . PHE A 1 265 ? 11.273 12.365 -6.810 1.00 90.31 265 PHE A N 1
ATOM 2180 C CA . PHE A 1 265 ? 9.970 12.603 -7.431 1.00 90.31 265 PHE A CA 1
ATOM 2181 C C . PHE A 1 265 ? 9.996 12.389 -8.951 1.00 90.31 265 PHE A C 1
ATOM 2183 O O . PHE A 1 265 ? 9.136 11.694 -9.491 1.00 90.31 265 PHE A O 1
ATOM 2190 N N . GLU A 1 266 ? 10.986 12.947 -9.651 1.00 93.44 266 GLU A N 1
ATOM 2191 C CA . GLU A 1 266 ? 11.066 12.845 -11.111 1.00 93.44 266 GLU A CA 1
ATOM 2192 C C . GLU A 1 266 ? 11.345 11.407 -11.571 1.00 93.44 266 GLU A C 1
ATOM 2194 O O . GLU A 1 266 ? 10.695 10.925 -12.494 1.00 93.44 266 GLU A O 1
ATOM 2199 N N . ILE A 1 267 ? 12.247 10.683 -10.900 1.00 93.62 267 ILE A N 1
ATOM 2200 C CA . ILE A 1 267 ? 12.541 9.280 -11.228 1.00 93.62 267 ILE A CA 1
ATOM 2201 C C . ILE A 1 267 ? 11.320 8.398 -10.990 1.00 93.62 267 ILE A C 1
ATOM 2203 O O . ILE A 1 267 ? 10.965 7.611 -11.866 1.00 93.62 267 ILE A O 1
ATOM 2207 N N . THR A 1 268 ? 10.652 8.565 -9.847 1.00 92.44 268 THR A N 1
ATOM 2208 C CA . THR A 1 268 ? 9.425 7.819 -9.538 1.00 92.44 268 THR A CA 1
ATOM 2209 C C . THR A 1 268 ? 8.348 8.109 -10.584 1.00 92.44 268 THR A C 1
ATOM 2211 O O . THR A 1 268 ? 7.720 7.183 -11.084 1.00 92.44 268 THR A O 1
ATOM 2214 N N . THR A 1 269 ? 8.204 9.371 -11.009 1.00 93.19 269 THR A N 1
ATOM 2215 C CA . THR A 1 269 ? 7.264 9.771 -12.071 1.00 93.19 269 THR A CA 1
ATOM 2216 C C . THR A 1 269 ? 7.597 9.120 -13.416 1.00 93.19 269 THR A C 1
ATOM 2218 O O . THR A 1 269 ? 6.700 8.649 -14.114 1.00 93.19 269 THR A O 1
ATOM 2221 N N . ILE A 1 270 ? 8.874 9.075 -13.805 1.00 95.06 270 ILE A N 1
ATOM 2222 C CA . ILE A 1 270 ? 9.310 8.425 -15.049 1.00 95.06 270 ILE A CA 1
ATOM 2223 C C . ILE A 1 270 ? 9.011 6.922 -14.997 1.00 95.06 270 ILE A C 1
ATOM 2225 O O . ILE A 1 270 ? 8.415 6.390 -15.932 1.00 95.06 270 ILE A O 1
ATOM 2229 N N . ILE A 1 271 ? 9.395 6.244 -13.912 1.00 94.06 271 ILE A N 1
ATOM 2230 C CA . ILE A 1 271 ? 9.184 4.801 -13.718 1.00 94.06 271 ILE A CA 1
ATOM 2231 C C . ILE A 1 271 ? 7.693 4.461 -13.744 1.00 94.06 271 ILE A C 1
ATOM 2233 O O . ILE A 1 271 ? 7.293 3.529 -14.440 1.00 94.06 271 ILE A O 1
ATOM 2237 N N . ASP A 1 272 ? 6.871 5.236 -13.041 1.00 93.31 272 ASP A N 1
ATOM 2238 C CA . ASP A 1 272 ? 5.423 5.048 -12.999 1.00 93.31 272 ASP A CA 1
ATOM 2239 C C . ASP A 1 272 ? 4.785 5.175 -14.391 1.00 93.31 272 ASP A C 1
ATOM 2241 O O . ASP A 1 272 ? 4.030 4.306 -14.837 1.00 93.31 272 ASP A O 1
ATOM 2245 N N . ARG A 1 273 ? 5.164 6.209 -15.151 1.00 95.12 273 ARG A N 1
ATOM 2246 C CA . ARG A 1 273 ? 4.676 6.401 -16.524 1.00 95.12 273 ARG A CA 1
ATOM 2247 C C . ARG A 1 273 ? 5.138 5.298 -17.475 1.00 95.12 273 ARG A C 1
ATOM 2249 O O . ARG A 1 273 ? 4.366 4.882 -18.339 1.00 95.12 273 ARG A O 1
ATOM 2256 N N . LEU A 1 274 ? 6.368 4.807 -17.318 1.00 95.25 274 LEU A N 1
ATOM 2257 C CA . LEU A 1 274 ? 6.876 3.667 -18.086 1.00 95.25 274 LEU A CA 1
ATOM 2258 C C . LEU A 1 274 ? 6.086 2.388 -17.780 1.00 95.25 274 LEU A C 1
ATOM 2260 O O . LEU A 1 274 ? 5.688 1.685 -18.709 1.00 95.25 274 LEU A O 1
ATOM 2264 N N . LYS A 1 275 ? 5.799 2.103 -16.503 1.00 94.69 275 LYS A N 1
ATOM 2265 C CA . LYS A 1 275 ? 4.991 0.942 -16.084 1.00 94.69 275 LYS A CA 1
ATOM 2266 C C . LYS A 1 275 ? 3.540 1.037 -16.568 1.00 94.69 275 LYS A C 1
ATOM 2268 O O . LYS A 1 275 ? 2.974 0.031 -16.992 1.00 94.69 275 LYS A O 1
ATOM 2273 N N . ASN A 1 276 ? 2.993 2.252 -16.640 1.00 94.38 276 ASN A N 1
ATOM 2274 C CA . ASN A 1 276 ? 1.715 2.566 -17.290 1.00 94.38 276 ASN A CA 1
ATOM 2275 C C . ASN A 1 276 ? 1.776 2.579 -18.836 1.00 94.38 276 ASN A C 1
ATOM 2277 O O . ASN A 1 276 ? 0.796 2.938 -19.493 1.00 94.38 276 ASN A O 1
ATOM 2281 N N . ASN A 1 277 ? 2.899 2.166 -19.435 1.00 91.00 277 ASN A N 1
ATOM 2282 C CA . ASN A 1 277 ? 3.086 2.018 -20.880 1.00 91.00 277 ASN A CA 1
ATOM 2283 C C . ASN A 1 277 ? 2.856 3.325 -21.674 1.00 91.00 277 ASN A C 1
ATOM 2285 O O . ASN A 1 277 ? 2.313 3.309 -22.784 1.00 91.00 277 ASN A O 1
ATOM 2289 N N . LEU A 1 278 ? 3.241 4.476 -21.107 1.00 92.69 278 LEU A N 1
ATOM 2290 C CA . LEU A 1 278 ? 3.245 5.745 -21.841 1.00 92.69 278 LEU A CA 1
ATOM 2291 C C . LEU A 1 278 ? 4.412 5.796 -22.848 1.00 92.69 278 LEU A C 1
ATOM 2293 O O . LEU A 1 278 ? 5.492 5.270 -22.564 1.00 92.69 278 LEU A O 1
ATOM 2297 N N . PRO A 1 279 ? 4.239 6.468 -24.004 1.00 93.75 279 PRO A N 1
ATOM 2298 C CA . PRO A 1 279 ? 5.323 6.678 -24.960 1.00 93.75 279 PRO A CA 1
ATOM 2299 C C . PRO A 1 279 ? 6.497 7.445 -24.342 1.00 93.75 279 PRO A C 1
ATOM 2301 O O . PRO A 1 279 ? 6.307 8.446 -23.648 1.00 93.75 279 PRO A O 1
ATOM 2304 N N . ILE A 1 280 ? 7.723 7.017 -24.651 1.00 93.88 280 ILE A N 1
ATOM 2305 C CA . ILE A 1 280 ? 8.952 7.638 -24.133 1.00 93.88 280 ILE A CA 1
ATOM 2306 C C . ILE A 1 280 ? 9.015 9.119 -24.519 1.00 93.88 280 ILE A C 1
ATOM 2308 O O . ILE A 1 280 ? 9.433 9.946 -23.715 1.00 93.88 280 ILE A O 1
ATOM 2312 N N . GLU A 1 281 ? 8.569 9.475 -25.724 1.00 93.44 281 GLU A N 1
ATOM 2313 C CA . GLU A 1 281 ? 8.567 10.854 -26.211 1.00 93.44 281 GLU A CA 1
ATOM 2314 C C . GLU A 1 281 ? 7.668 11.760 -25.361 1.00 93.44 281 GLU A C 1
ATOM 2316 O O . GLU A 1 281 ? 8.036 12.900 -25.076 1.00 93.44 281 GLU A O 1
ATOM 2321 N N . GLU A 1 282 ? 6.515 11.248 -24.921 1.00 95.31 282 GLU A N 1
ATOM 2322 C CA . GLU A 1 282 ? 5.590 11.965 -24.039 1.00 95.31 282 GLU A CA 1
ATOM 2323 C C . GLU A 1 282 ? 6.212 12.168 -22.654 1.00 95.31 282 GLU A C 1
ATOM 2325 O O . GLU A 1 282 ? 6.200 13.282 -22.130 1.00 95.31 282 GLU A O 1
ATOM 2330 N N . ILE A 1 283 ? 6.817 11.115 -22.095 1.00 96.00 283 ILE A N 1
ATOM 2331 C CA . ILE A 1 283 ? 7.503 11.161 -20.797 1.00 96.00 283 ILE A CA 1
ATOM 2332 C C . ILE A 1 283 ? 8.635 12.188 -20.840 1.00 96.00 283 ILE A C 1
ATOM 2334 O O . ILE A 1 283 ? 8.688 13.094 -20.012 1.00 96.00 283 ILE A O 1
ATOM 2338 N N . VAL A 1 284 ? 9.504 12.099 -21.847 1.00 95.19 284 VAL A N 1
ATOM 2339 C CA . VAL A 1 284 ? 10.641 13.008 -22.011 1.00 95.19 284 VAL A CA 1
ATOM 2340 C C . VAL A 1 284 ? 10.173 14.448 -22.211 1.00 95.19 284 VAL A C 1
ATOM 2342 O O . VAL A 1 284 ? 10.751 15.361 -21.621 1.00 95.19 284 VAL A O 1
ATOM 2345 N N . SER A 1 285 ? 9.132 14.673 -23.018 1.00 93.62 285 SER A N 1
ATOM 2346 C CA . SER A 1 285 ? 8.577 16.012 -23.230 1.00 93.62 285 SER A CA 1
ATOM 2347 C C . SER A 1 285 ? 8.020 16.612 -21.938 1.00 93.62 285 SER A C 1
ATOM 2349 O O . SER A 1 285 ? 8.236 17.795 -21.681 1.00 93.62 285 SER A O 1
ATOM 2351 N N . ASP A 1 286 ? 7.320 15.821 -21.125 1.00 93.69 286 ASP A N 1
ATOM 2352 C CA . ASP A 1 286 ? 6.775 16.270 -19.844 1.00 93.69 286 ASP A CA 1
ATOM 2353 C C . ASP A 1 286 ? 7.885 16.576 -18.829 1.00 93.69 286 ASP A C 1
ATOM 2355 O O . ASP A 1 286 ? 7.894 17.657 -18.238 1.00 93.69 286 ASP A O 1
ATOM 2359 N N . SER A 1 287 ? 8.878 15.693 -18.687 1.00 93.44 287 SER A N 1
ATOM 2360 C CA . SER A 1 287 ? 10.041 15.903 -17.814 1.00 93.44 287 SER A CA 1
ATOM 2361 C C . SER A 1 287 ? 10.804 17.185 -18.162 1.00 93.44 287 SER A C 1
ATOM 2363 O O . SER A 1 287 ? 11.199 17.945 -17.275 1.00 93.44 287 SER A O 1
ATOM 2365 N N . LYS A 1 288 ? 10.945 17.505 -19.456 1.00 89.56 288 LYS A N 1
ATOM 2366 C CA . LYS A 1 288 ? 11.592 18.744 -19.929 1.00 89.56 288 LYS A CA 1
ATOM 2367 C C . LYS A 1 288 ? 10.879 20.030 -19.495 1.00 89.56 288 LYS A C 1
ATOM 2369 O O . LYS A 1 288 ? 11.491 21.093 -19.520 1.00 89.56 288 LYS A O 1
ATOM 2374 N N . THR A 1 289 ? 9.618 19.968 -19.063 1.00 90.44 289 THR A N 1
ATOM 2375 C CA . THR A 1 289 ? 8.928 21.144 -18.500 1.00 90.44 289 THR A CA 1
ATOM 2376 C C . THR A 1 289 ? 9.439 21.519 -17.104 1.00 90.44 289 THR A C 1
ATOM 2378 O O . THR A 1 289 ? 9.288 22.666 -16.682 1.00 90.44 289 THR A O 1
ATOM 2381 N N . ARG A 1 290 ? 10.065 20.569 -16.393 1.00 89.00 290 ARG A N 1
ATOM 2382 C CA . ARG A 1 290 ? 10.566 20.725 -15.017 1.00 89.00 290 ARG A CA 1
ATOM 2383 C C . ARG A 1 290 ? 12.090 20.683 -14.926 1.00 89.00 290 ARG A C 1
ATOM 2385 O O . ARG A 1 290 ? 12.658 21.318 -14.038 1.00 89.00 290 ARG A O 1
ATOM 2392 N N . ILE A 1 291 ? 12.754 19.976 -15.841 1.00 90.06 291 ILE A N 1
ATOM 2393 C CA . ILE A 1 291 ? 14.213 19.842 -15.876 1.00 90.06 291 ILE A CA 1
ATOM 2394 C C . ILE A 1 291 ? 14.808 20.876 -16.832 1.00 90.06 291 ILE A C 1
ATOM 2396 O O . ILE A 1 291 ? 14.435 20.950 -18.002 1.00 90.06 291 ILE A O 1
ATOM 2400 N N . LYS A 1 292 ? 15.780 21.654 -16.348 1.00 87.62 292 LYS A N 1
ATOM 2401 C CA . LYS A 1 292 ? 16.546 22.591 -17.177 1.00 87.62 292 LYS A CA 1
ATOM 2402 C C . LYS A 1 292 ? 17.860 21.945 -17.591 1.00 87.62 292 LYS A C 1
ATOM 2404 O O . LYS A 1 292 ? 18.727 21.720 -16.752 1.00 87.62 292 LYS A O 1
ATOM 2409 N N . PHE A 1 293 ? 18.001 21.671 -18.881 1.00 88.94 293 PHE A N 1
ATOM 2410 C CA . PHE A 1 293 ? 19.247 21.182 -19.458 1.00 88.94 293 PHE A CA 1
ATOM 2411 C C . PHE A 1 293 ? 20.067 22.350 -20.010 1.00 88.94 293 PHE A C 1
ATOM 2413 O O . PHE A 1 293 ? 19.534 23.219 -20.697 1.00 88.94 293 PHE A O 1
ATOM 2420 N N . ASP A 1 294 ? 21.371 22.363 -19.727 1.00 84.69 294 ASP A N 1
ATOM 2421 C CA . ASP A 1 294 ? 22.260 23.458 -20.143 1.00 84.69 294 ASP A CA 1
ATOM 2422 C C . ASP A 1 294 ? 22.644 23.373 -21.633 1.00 84.69 294 ASP A C 1
ATOM 2424 O O . ASP A 1 294 ? 23.140 24.338 -22.215 1.00 84.69 294 ASP A O 1
ATOM 2428 N N . ASN A 1 295 ? 22.458 22.205 -22.260 1.00 85.31 295 ASN A N 1
ATOM 2429 C CA . ASN A 1 295 ? 22.792 21.950 -23.659 1.00 85.31 295 ASN A CA 1
ATOM 2430 C C . ASN A 1 295 ? 21.998 20.759 -24.238 1.00 85.31 295 ASN A C 1
ATOM 2432 O O . ASN A 1 295 ? 21.501 19.899 -23.508 1.00 85.31 295 ASN A O 1
ATOM 2436 N N . SER A 1 296 ? 21.939 20.674 -25.572 1.00 86.62 296 SER A N 1
ATOM 2437 C CA . SER A 1 296 ? 21.229 19.610 -26.304 1.00 86.62 296 SER A CA 1
ATOM 2438 C C . SER A 1 296 ? 21.840 18.212 -26.132 1.00 86.62 296 SER A C 1
ATOM 2440 O O . SER A 1 296 ? 21.149 17.205 -26.311 1.00 86.62 296 SER A O 1
ATOM 2442 N N . ASN A 1 297 ? 23.124 18.125 -25.770 1.00 90.69 297 ASN A N 1
ATOM 2443 C CA . ASN A 1 297 ? 23.781 16.851 -25.498 1.00 90.69 297 ASN A CA 1
ATOM 2444 C C . ASN A 1 297 ? 23.237 16.224 -24.203 1.00 90.69 297 ASN A C 1
ATOM 2446 O O . ASN A 1 297 ? 22.867 15.054 -24.216 1.00 90.69 297 ASN A O 1
ATOM 2450 N N . SER A 1 298 ? 23.073 17.000 -23.127 1.00 91.38 298 SER A N 1
ATOM 2451 C CA . SER A 1 298 ? 22.437 16.541 -21.883 1.00 91.38 298 SER A CA 1
ATOM 2452 C C . SER A 1 298 ? 20.999 16.065 -22.108 1.00 91.38 298 SER A C 1
ATOM 2454 O O . SER A 1 298 ? 20.611 15.028 -21.576 1.00 91.38 298 SER A O 1
ATOM 2456 N N . GLU A 1 299 ? 20.222 16.764 -22.943 1.00 91.06 299 GLU A N 1
ATOM 2457 C CA . GLU A 1 299 ? 18.866 16.321 -23.307 1.00 91.06 299 GLU A CA 1
ATOM 2458 C C . GLU A 1 299 ? 18.861 14.975 -24.042 1.00 91.06 299 GLU A C 1
ATOM 2460 O O . GLU A 1 299 ? 17.997 14.122 -23.811 1.00 91.06 299 GLU A O 1
ATOM 2465 N N . SER A 1 300 ? 19.827 14.782 -24.940 1.00 93.25 300 SER A N 1
ATOM 2466 C CA . SER A 1 300 ? 19.979 13.536 -25.693 1.00 93.25 300 SER A CA 1
ATOM 2467 C C . SER A 1 300 ? 20.393 12.388 -24.771 1.00 93.25 300 SER A C 1
ATOM 2469 O O . SER A 1 300 ? 19.843 11.292 -24.872 1.00 93.25 300 SER A O 1
ATOM 2471 N N . ILE A 1 301 ? 21.298 12.650 -23.820 1.00 95.00 301 ILE A N 1
ATOM 2472 C CA . ILE A 1 301 ? 21.707 11.683 -22.791 1.00 95.00 301 ILE A CA 1
ATOM 2473 C C . ILE A 1 301 ? 20.516 11.310 -21.905 1.00 95.00 301 ILE A C 1
ATOM 2475 O O . ILE A 1 301 ? 20.277 10.125 -21.696 1.00 95.00 301 ILE A O 1
ATOM 2479 N N . PHE A 1 302 ? 19.734 12.287 -21.437 1.00 95.81 302 PHE A N 1
ATOM 2480 C CA . PHE A 1 302 ? 18.523 12.035 -20.649 1.00 95.81 302 PHE A CA 1
ATOM 2481 C C . PHE A 1 302 ? 17.555 11.109 -21.394 1.00 95.81 302 PHE A C 1
ATOM 2483 O O . PHE A 1 302 ? 17.143 10.080 -20.866 1.00 95.81 302 PHE A O 1
ATOM 2490 N N . THR A 1 303 ? 17.263 11.426 -22.657 1.00 95.50 303 THR A N 1
ATOM 2491 C CA . THR A 1 303 ? 16.380 10.616 -23.512 1.00 95.50 303 THR A CA 1
ATOM 2492 C C . THR A 1 303 ? 16.911 9.187 -23.672 1.00 95.50 303 THR A C 1
ATOM 2494 O O . THR A 1 303 ? 16.154 8.219 -23.567 1.00 95.50 303 THR A O 1
ATOM 2497 N N . ALA A 1 304 ? 18.221 9.036 -23.884 1.00 95.44 304 ALA A N 1
ATOM 2498 C CA . ALA A 1 304 ? 18.861 7.731 -24.001 1.00 95.44 304 ALA A CA 1
ATOM 2499 C C . ALA A 1 304 ? 18.790 6.927 -22.692 1.00 95.44 304 ALA A C 1
ATOM 2501 O O . ALA A 1 304 ? 18.535 5.725 -22.740 1.00 95.44 304 ALA A O 1
ATOM 2502 N N . LEU A 1 305 ? 18.970 7.570 -21.534 1.00 96.19 305 LEU A N 1
ATOM 2503 C CA . LEU A 1 305 ? 18.852 6.924 -20.224 1.00 96.19 305 LEU A CA 1
ATOM 2504 C C . LEU A 1 305 ? 17.419 6.467 -19.948 1.00 96.19 305 LEU A C 1
ATOM 2506 O O . LEU A 1 305 ? 17.224 5.299 -19.629 1.00 96.19 305 LEU A O 1
ATOM 2510 N N . VAL A 1 306 ? 16.416 7.325 -20.166 1.00 96.44 306 VAL A N 1
ATOM 2511 C CA . VAL A 1 306 ? 14.995 6.943 -20.036 1.00 96.44 306 VAL A CA 1
ATOM 2512 C C . VAL A 1 306 ? 14.665 5.764 -20.955 1.00 96.44 306 VAL A C 1
ATOM 2514 O O . VAL A 1 306 ? 14.003 4.815 -20.541 1.00 96.44 306 VAL A O 1
ATOM 2517 N N . THR A 1 307 ? 15.195 5.766 -22.181 1.00 95.06 307 THR A N 1
ATOM 2518 C CA . THR A 1 307 ? 15.023 4.647 -23.118 1.00 95.06 307 THR A CA 1
ATOM 2519 C C . THR A 1 307 ? 15.667 3.363 -22.598 1.00 95.06 307 THR A C 1
ATOM 2521 O O . THR A 1 307 ? 15.056 2.301 -22.685 1.00 95.06 307 THR A O 1
ATOM 2524 N N . LYS A 1 308 ? 16.879 3.420 -22.038 1.00 94.31 308 LYS A N 1
ATOM 2525 C CA . LYS A 1 308 ? 17.521 2.236 -21.450 1.00 94.31 308 LYS A CA 1
ATOM 2526 C C . LYS A 1 308 ? 16.735 1.707 -20.249 1.00 94.31 308 LYS A C 1
ATOM 2528 O O . LYS A 1 308 ? 16.455 0.513 -20.216 1.00 94.31 308 LYS A O 1
ATOM 2533 N N . ILE A 1 309 ? 16.297 2.589 -19.347 1.00 94.94 309 ILE A N 1
ATOM 2534 C CA . ILE A 1 309 ? 15.450 2.232 -18.197 1.00 94.94 309 ILE A CA 1
ATOM 2535 C C . ILE A 1 309 ? 14.171 1.545 -18.678 1.00 94.94 309 ILE A C 1
ATOM 2537 O O . ILE A 1 309 ? 13.836 0.480 -18.179 1.00 94.94 309 ILE A O 1
ATOM 2541 N N . SER A 1 310 ? 13.500 2.073 -19.709 1.00 94.06 310 SER A N 1
ATOM 2542 C CA . SER A 1 310 ? 12.282 1.452 -20.260 1.00 94.06 310 SER A CA 1
ATOM 2543 C C . SER A 1 310 ? 12.472 0.000 -20.713 1.00 94.06 310 SER A C 1
ATOM 2545 O O . SER A 1 310 ? 11.513 -0.767 -20.755 1.00 94.06 310 SER A O 1
ATOM 2547 N N . LYS A 1 311 ? 13.707 -0.383 -21.060 1.00 92.19 311 LYS A N 1
ATOM 2548 C CA . LYS A 1 311 ? 14.032 -1.734 -21.509 1.00 92.19 311 LYS A CA 1
ATOM 2549 C C . LYS A 1 311 ? 14.408 -2.673 -20.364 1.00 92.19 311 LYS A C 1
ATOM 2551 O O . LYS A 1 311 ? 14.091 -3.858 -20.450 1.00 92.19 311 LYS A O 1
ATOM 2556 N N . SER A 1 312 ? 15.109 -2.175 -19.346 1.00 91.94 312 SER A N 1
ATOM 2557 C CA . SER A 1 312 ? 15.613 -2.975 -18.219 1.00 91.94 312 SER A CA 1
ATOM 2558 C C . SER A 1 312 ? 14.659 -3.029 -17.024 1.00 91.94 312 SER A C 1
ATOM 2560 O O . SER A 1 312 ? 14.776 -3.923 -16.188 1.00 91.94 312 SER A O 1
ATOM 2562 N N . LEU A 1 313 ? 13.700 -2.107 -16.942 1.00 92.69 313 LEU A N 1
ATOM 2563 C CA . LEU A 1 313 ? 12.713 -2.049 -15.871 1.00 92.69 313 LEU A CA 1
ATOM 2564 C C . LEU A 1 313 ? 11.723 -3.228 -15.960 1.00 92.69 313 LEU A C 1
ATOM 2566 O O . LEU A 1 313 ? 11.236 -3.522 -17.053 1.00 92.69 313 LEU A O 1
ATOM 2570 N N . PRO A 1 314 ? 11.369 -3.874 -14.834 1.00 94.75 314 PRO A N 1
ATOM 2571 C CA . PRO A 1 314 ? 10.221 -4.774 -14.750 1.00 94.75 314 PRO A CA 1
ATOM 2572 C C . PRO A 1 314 ? 8.919 -4.088 -15.185 1.00 94.75 314 PRO A C 1
ATOM 2574 O O . PRO A 1 314 ? 8.548 -3.047 -14.638 1.00 94.75 314 PRO A O 1
ATOM 2577 N N . LEU A 1 315 ? 8.206 -4.678 -16.148 1.00 95.56 315 LEU A N 1
ATOM 2578 C CA . LEU A 1 315 ? 6.965 -4.124 -16.690 1.00 95.56 315 LEU A CA 1
ATOM 2579 C C . LEU A 1 315 ? 5.755 -4.968 -16.287 1.00 95.56 315 LEU A C 1
ATOM 2581 O O . LEU A 1 315 ? 5.756 -6.197 -16.398 1.00 95.56 315 LEU A O 1
ATOM 2585 N N . TRP A 1 316 ? 4.672 -4.292 -15.905 1.00 97.06 316 TRP A N 1
ATOM 2586 C CA . TRP A 1 316 ? 3.391 -4.926 -15.579 1.00 97.06 316 TRP A CA 1
ATOM 2587 C C . TRP A 1 316 ? 2.820 -5.712 -16.766 1.00 97.06 316 TRP A C 1
ATOM 2589 O O . TRP A 1 316 ? 2.387 -6.854 -16.619 1.00 97.06 316 TRP A O 1
ATOM 2599 N N . THR A 1 317 ? 2.926 -5.152 -17.974 1.00 95.50 317 THR A N 1
ATOM 2600 C CA . THR A 1 317 ? 2.479 -5.782 -19.230 1.00 95.50 317 THR A CA 1
ATOM 2601 C C . THR A 1 317 ? 3.244 -7.060 -19.588 1.00 95.50 317 THR A C 1
ATOM 2603 O O . THR A 1 317 ? 2.773 -7.845 -20.410 1.00 95.50 317 THR A O 1
ATOM 2606 N N . LEU A 1 318 ? 4.399 -7.293 -18.957 1.00 96.62 318 LEU A N 1
ATOM 2607 C CA . LEU A 1 318 ? 5.249 -8.470 -19.132 1.00 96.62 318 LEU A CA 1
ATOM 2608 C C . LEU A 1 318 ? 5.315 -9.323 -17.858 1.00 96.62 318 LEU A C 1
ATOM 2610 O O . LEU A 1 318 ? 6.299 -10.024 -17.638 1.00 96.62 318 LEU A O 1
ATOM 2614 N N . LYS A 1 319 ? 4.285 -9.268 -17.001 1.00 96.62 319 LYS A N 1
ATOM 2615 C CA . LYS A 1 319 ? 4.168 -10.103 -15.789 1.00 96.62 319 LYS A CA 1
ATOM 2616 C C . LYS A 1 319 ? 5.400 -9.998 -14.867 1.00 96.62 319 LYS A C 1
ATOM 2618 O O . LYS A 1 319 ? 5.843 -10.987 -14.280 1.00 96.62 319 LYS A O 1
ATOM 2623 N N . GLY A 1 320 ? 5.961 -8.790 -14.756 1.00 96.25 320 GLY A N 1
ATOM 2624 C CA . GLY A 1 320 ? 7.123 -8.483 -13.916 1.00 96.25 320 GLY A CA 1
ATOM 2625 C C . GLY A 1 320 ? 8.484 -8.728 -14.578 1.00 96.25 320 GLY A C 1
ATOM 2626 O O . GLY A 1 320 ? 9.512 -8.478 -13.953 1.00 96.25 320 GLY A O 1
ATOM 2627 N N . HIS A 1 321 ? 8.532 -9.190 -15.829 1.00 96.88 321 HIS A N 1
ATOM 2628 C CA . HIS A 1 321 ? 9.779 -9.239 -16.601 1.00 96.88 321 HIS A CA 1
ATOM 2629 C C . HIS A 1 321 ? 10.090 -7.884 -17.235 1.00 96.88 321 HIS A C 1
ATOM 2631 O O . HIS A 1 321 ? 9.201 -7.070 -17.491 1.00 96.88 321 HIS A O 1
ATOM 2637 N N . SER A 1 322 ? 11.364 -7.641 -17.508 1.00 94.81 322 SER A N 1
ATOM 2638 C CA . SER A 1 322 ? 11.802 -6.514 -18.330 1.00 94.81 322 SER A CA 1
ATOM 2639 C C . SER A 1 322 ? 11.725 -6.840 -19.821 1.00 94.81 322 SER A C 1
ATOM 2641 O O . SER A 1 322 ? 11.680 -8.003 -20.230 1.00 94.81 322 SER A O 1
ATOM 2643 N N . TYR A 1 323 ? 11.748 -5.810 -20.667 1.00 93.19 323 TYR A N 1
ATOM 2644 C CA . TYR A 1 323 ? 11.768 -6.005 -22.117 1.00 93.19 323 TYR A CA 1
ATOM 2645 C C . TYR A 1 323 ? 13.004 -6.807 -22.559 1.00 93.19 323 TYR A C 1
ATOM 2647 O O . TYR A 1 323 ? 12.889 -7.708 -23.389 1.00 93.19 323 TYR A O 1
ATOM 2655 N N . VAL A 1 324 ? 14.181 -6.512 -21.990 1.00 93.12 324 VAL A N 1
ATOM 2656 C CA . VAL A 1 324 ? 15.428 -7.225 -22.324 1.00 93.12 324 VAL A CA 1
ATOM 2657 C C . VAL A 1 324 ? 15.357 -8.701 -21.935 1.00 93.12 324 VAL A C 1
ATOM 2659 O O . VAL A 1 324 ? 15.823 -9.538 -22.703 1.00 93.12 324 VAL A O 1
ATOM 2662 N N . GLU A 1 325 ? 14.747 -9.038 -20.797 1.00 94.31 325 GLU A N 1
ATOM 2663 C CA . GLU A 1 325 ? 14.586 -10.435 -20.365 1.00 94.31 325 GLU A CA 1
ATOM 2664 C C . GLU A 1 325 ? 13.707 -11.249 -21.324 1.00 94.31 325 GLU A C 1
ATOM 2666 O O . GLU A 1 325 ? 13.974 -12.428 -21.545 1.00 94.31 325 GLU A O 1
ATOM 2671 N N . VAL A 1 326 ? 12.690 -10.623 -21.926 1.00 93.94 326 VAL A N 1
ATOM 2672 C CA . VAL A 1 326 ? 11.743 -11.312 -22.818 1.00 93.94 326 VAL A CA 1
ATOM 2673 C C . VAL A 1 326 ? 12.217 -11.334 -24.278 1.00 93.94 326 VAL A C 1
ATOM 2675 O O . VAL A 1 326 ? 12.048 -12.345 -24.959 1.00 93.94 326 VAL A O 1
ATOM 2678 N N . PHE A 1 327 ? 12.805 -10.242 -24.782 1.00 91.50 327 PHE A N 1
ATOM 2679 C CA . PHE A 1 327 ? 13.092 -10.064 -26.218 1.00 91.50 327 PHE A CA 1
ATOM 2680 C C . PHE A 1 327 ? 14.581 -9.893 -26.565 1.00 91.50 327 PHE A C 1
ATOM 2682 O O . PHE A 1 327 ? 14.943 -9.928 -27.745 1.00 91.50 327 PHE A O 1
ATOM 2689 N N . GLY A 1 328 ? 15.455 -9.713 -25.569 1.00 87.62 328 GLY A N 1
ATOM 2690 C CA . GLY A 1 328 ? 16.879 -9.415 -25.750 1.00 87.62 328 GLY A CA 1
ATOM 2691 C C . GLY A 1 328 ? 17.191 -7.937 -26.047 1.00 87.62 328 GLY A C 1
ATOM 2692 O O . GLY A 1 328 ? 16.312 -7.119 -26.313 1.00 87.62 328 GLY A O 1
ATOM 2693 N N . GLU A 1 329 ? 18.478 -7.572 -26.014 1.00 75.19 329 GLU A N 1
ATOM 2694 C CA . GLU A 1 329 ? 18.943 -6.169 -26.090 1.00 75.19 329 GLU A CA 1
ATOM 2695 C C . GLU A 1 329 ? 18.719 -5.486 -27.456 1.00 75.19 329 GLU A C 1
ATOM 2697 O O . GLU A 1 329 ? 18.540 -4.265 -27.533 1.00 75.19 329 GLU A O 1
ATOM 2702 N N . ASN A 1 330 ? 18.709 -6.270 -28.540 1.00 62.66 330 ASN A N 1
ATOM 2703 C CA . ASN A 1 330 ? 18.775 -5.770 -29.919 1.00 62.66 330 ASN A CA 1
ATOM 2704 C C . ASN A 1 330 ? 17.415 -5.462 -30.563 1.00 62.66 330 ASN A C 1
ATOM 2706 O O . ASN A 1 330 ? 17.374 -5.100 -31.740 1.00 62.66 330 ASN A O 1
ATOM 2710 N N . GLN A 1 331 ? 16.308 -5.579 -29.827 1.00 55.56 331 GLN A N 1
ATOM 2711 C CA . GLN A 1 331 ? 14.998 -5.165 -30.331 1.00 55.56 331 GLN A CA 1
ATOM 2712 C C . GLN A 1 331 ? 14.614 -3.780 -29.774 1.00 55.56 331 GLN A C 1
ATOM 2714 O O . GLN A 1 331 ? 14.887 -3.471 -28.603 1.00 55.56 331 GLN A O 1
ATOM 2719 N N . PRO A 1 332 ? 14.073 -2.872 -30.612 1.00 51.84 332 PRO A N 1
ATOM 2720 C CA . PRO A 1 332 ? 13.575 -1.591 -30.130 1.00 51.84 332 PRO A CA 1
ATOM 2721 C C . PRO A 1 332 ? 12.413 -1.843 -29.160 1.00 51.84 332 PRO A C 1
ATOM 2723 O O . PRO A 1 332 ? 11.604 -2.733 -29.426 1.00 51.84 332 PRO A O 1
ATOM 2726 N N . PRO A 1 333 ? 12.308 -1.072 -28.060 1.00 53.34 333 PRO A N 1
ATOM 2727 C CA . PRO A 1 333 ? 11.185 -1.227 -27.151 1.00 53.34 333 PRO A CA 1
ATOM 2728 C C . PRO A 1 333 ? 9.895 -1.017 -27.947 1.00 53.34 333 PRO A C 1
ATOM 2730 O O . PRO A 1 333 ? 9.831 -0.184 -28.858 1.00 53.34 333 PRO A O 1
ATOM 2733 N N . ARG A 1 334 ? 8.883 -1.837 -27.667 1.00 54.12 334 ARG A N 1
ATOM 2734 C CA . ARG A 1 334 ? 7.656 -1.848 -28.462 1.00 54.12 334 ARG A CA 1
ATOM 2735 C C . ARG A 1 334 ? 6.937 -0.504 -28.319 1.00 54.12 334 ARG A C 1
ATOM 2737 O O . ARG A 1 334 ? 6.434 -0.187 -27.249 1.00 54.12 334 ARG A O 1
ATOM 2744 N N . VAL A 1 335 ? 6.807 0.236 -29.420 1.00 51.56 335 VAL A N 1
ATOM 2745 C CA . VAL A 1 335 ? 5.857 1.352 -29.523 1.00 51.56 335 VAL A CA 1
ATOM 2746 C C . VAL A 1 335 ? 4.461 0.744 -29.625 1.00 51.56 335 VAL A C 1
ATOM 2748 O O . VAL A 1 335 ? 4.077 0.202 -30.664 1.00 51.56 335 VAL A O 1
ATOM 2751 N N . VAL A 1 336 ? 3.705 0.761 -28.529 1.00 52.94 336 VAL A N 1
ATOM 2752 C CA . VAL A 1 336 ? 2.288 0.392 -28.565 1.00 52.94 336 VAL A CA 1
ATOM 2753 C C . VAL A 1 336 ? 1.506 1.653 -28.907 1.00 52.94 336 VAL A C 1
ATOM 2755 O O . VAL A 1 336 ? 1.332 2.536 -28.074 1.00 52.94 336 VAL A O 1
ATOM 2758 N N . ASN A 1 337 ? 1.032 1.753 -30.149 1.00 57.06 337 ASN A N 1
ATOM 2759 C CA . ASN A 1 337 ? 0.056 2.779 -30.500 1.00 57.06 337 ASN A CA 1
ATOM 2760 C C . ASN A 1 337 ? -1.198 2.541 -29.651 1.00 57.06 337 ASN A C 1
ATOM 2762 O O . ASN A 1 337 ? -1.856 1.510 -29.821 1.00 57.06 337 ASN A O 1
ATOM 2766 N N . LYS A 1 338 ? -1.516 3.469 -28.736 1.00 61.03 338 LYS A N 1
ATOM 2767 C CA . LYS A 1 338 ? -2.790 3.454 -28.007 1.00 61.03 338 LYS A CA 1
ATOM 2768 C C . LYS A 1 338 ? -3.909 3.374 -29.039 1.00 61.03 338 LYS A C 1
ATOM 2770 O O . LYS A 1 338 ? -4.070 4.288 -29.846 1.00 61.03 338 LYS A O 1
ATOM 2775 N N . VAL A 1 339 ? -4.661 2.275 -29.023 1.00 69.69 339 VAL A N 1
ATOM 2776 C CA . VAL A 1 339 ? -5.794 2.105 -29.932 1.00 69.69 339 VAL A CA 1
ATOM 2777 C C . VAL A 1 339 ? -6.842 3.127 -29.533 1.00 69.69 339 VAL A C 1
ATOM 2779 O O . VAL A 1 339 ? -7.393 3.089 -28.431 1.00 69.69 339 VAL A O 1
ATOM 2782 N N . GLY A 1 340 ? -7.125 4.065 -30.428 1.00 78.38 340 GLY A N 1
ATOM 2783 C CA . GLY A 1 340 ? -8.124 5.086 -30.168 1.00 78.38 340 GLY A CA 1
ATOM 2784 C C . GLY A 1 340 ? -9.476 4.434 -29.870 1.00 78.38 340 GLY A C 1
ATOM 2785 O O . GLY A 1 340 ? -9.889 3.490 -30.540 1.00 78.38 340 GLY A O 1
ATOM 2786 N N . ARG A 1 341 ? -10.243 4.971 -28.911 1.00 82.19 341 ARG A N 1
ATOM 2787 C CA . ARG A 1 341 ? -11.578 4.450 -28.520 1.00 82.19 341 ARG A CA 1
ATOM 2788 C C . ARG A 1 341 ? -12.511 4.160 -29.712 1.00 82.19 341 ARG A C 1
ATOM 2790 O O . ARG A 1 341 ? -13.412 3.326 -29.626 1.00 82.19 341 ARG A O 1
ATOM 2797 N N . ASN A 1 342 ? -12.342 4.885 -30.819 1.00 83.19 342 ASN A N 1
ATOM 2798 C CA . ASN A 1 342 ? -13.136 4.755 -32.041 1.00 83.19 342 ASN A CA 1
ATOM 2799 C C . ASN A 1 342 ? -12.453 3.967 -33.175 1.00 83.19 342 ASN A C 1
ATOM 2801 O O . ASN A 1 342 ? -13.094 3.782 -34.211 1.00 83.19 342 ASN A O 1
ATOM 2805 N N . GLU A 1 343 ? -11.207 3.538 -33.005 1.00 87.19 343 GLU A N 1
ATOM 2806 C CA . GLU A 1 343 ? -10.464 2.725 -33.969 1.00 87.19 343 GLU A CA 1
ATOM 2807 C C . GLU A 1 343 ? -10.914 1.267 -33.926 1.00 87.19 343 GLU A C 1
ATOM 2809 O O . GLU A 1 343 ? -11.598 0.842 -32.990 1.00 87.19 343 GLU A O 1
ATOM 2814 N N . ASN A 1 344 ? -10.567 0.503 -34.963 1.00 88.56 344 ASN A N 1
ATOM 2815 C CA . ASN A 1 344 ? -10.868 -0.922 -35.012 1.00 88.56 344 ASN A CA 1
ATOM 2816 C C . ASN A 1 344 ? -10.142 -1.658 -33.885 1.00 88.56 344 ASN A C 1
ATOM 2818 O O . ASN A 1 344 ? -8.970 -1.424 -33.610 1.00 88.56 344 ASN A O 1
ATOM 2822 N N . CYS A 1 345 ? -10.868 -2.555 -33.233 1.00 77.00 345 CYS A N 1
ATOM 2823 C CA . CYS A 1 345 ? -10.391 -3.279 -32.074 1.00 77.00 345 CYS A CA 1
ATOM 2824 C C . CYS A 1 345 ? -9.305 -4.287 -32.486 1.00 77.00 345 CYS A C 1
ATOM 2826 O O . CYS A 1 345 ? -9.541 -5.081 -33.404 1.00 77.00 345 CYS A O 1
ATOM 2828 N N . PRO A 1 346 ? -8.151 -4.314 -31.796 1.00 78.62 346 PRO A N 1
ATOM 2829 C CA . PRO A 1 346 ? -7.011 -5.142 -32.182 1.00 78.62 346 PRO A CA 1
ATOM 2830 C C . PRO A 1 346 ? -7.250 -6.645 -31.977 1.00 78.62 346 PRO A C 1
ATOM 2832 O O . PRO A 1 346 ? -6.510 -7.449 -32.527 1.00 78.62 346 PRO A O 1
ATOM 2835 N N . CYS A 1 347 ? -8.304 -7.049 -31.256 1.00 73.12 347 CYS A N 1
ATOM 2836 C CA . CYS A 1 347 ? -8.683 -8.457 -31.079 1.00 73.12 347 CYS A CA 1
ATOM 2837 C C . CYS A 1 347 ? -9.275 -9.121 -32.341 1.00 73.12 347 CYS A C 1
ATOM 2839 O O . CYS A 1 347 ? -9.724 -10.262 -32.282 1.00 73.12 347 CYS A O 1
ATOM 2841 N N . GLY A 1 348 ? -9.344 -8.406 -33.471 1.00 74.88 348 GLY A N 1
ATOM 2842 C CA . GLY A 1 348 ? -9.830 -8.952 -34.743 1.00 74.88 348 GLY A CA 1
ATOM 2843 C C . GLY A 1 348 ? -11.355 -9.046 -34.861 1.00 74.88 348 GLY A C 1
ATOM 2844 O O . GLY A 1 348 ? -11.864 -9.588 -35.836 1.00 74.88 348 GLY A O 1
ATOM 2845 N N . SER A 1 349 ? -12.111 -8.477 -33.919 1.00 80.50 349 SER A N 1
ATOM 2846 C CA . SER A 1 349 ? -13.582 -8.553 -33.907 1.00 80.50 349 SER A CA 1
ATOM 2847 C C . SER A 1 349 ? -14.289 -7.717 -34.984 1.00 80.50 349 SER A C 1
ATOM 2849 O O . SER A 1 349 ? -15.513 -7.789 -35.110 1.00 80.50 349 SER A O 1
ATOM 2851 N N . GLY A 1 350 ? -13.558 -6.851 -35.696 1.00 84.50 350 GLY A N 1
ATOM 2852 C CA . GLY A 1 350 ? -14.107 -5.894 -36.666 1.00 84.50 350 GLY A CA 1
ATOM 2853 C C . GLY A 1 350 ? -14.925 -4.746 -36.051 1.00 84.50 350 GLY A C 1
ATOM 2854 O O . GLY A 1 350 ? -15.469 -3.915 -36.777 1.00 84.50 350 GLY A O 1
ATOM 2855 N N . LYS A 1 351 ? -15.037 -4.673 -34.718 1.00 86.25 351 LYS A N 1
ATOM 2856 C CA . LYS A 1 351 ? -15.764 -3.615 -33.994 1.00 86.25 351 LYS A CA 1
ATOM 2857 C C . LYS A 1 351 ? -14.817 -2.490 -33.577 1.00 86.25 351 LYS A C 1
ATOM 2859 O O . LYS A 1 351 ? -13.620 -2.704 -33.451 1.00 86.25 351 LYS A O 1
ATOM 2864 N N . LYS A 1 352 ? -15.355 -1.298 -33.289 1.00 86.56 352 LYS A N 1
ATOM 2865 C CA . LYS A 1 352 ? -14.579 -0.206 -32.667 1.00 86.56 352 LYS A CA 1
ATOM 2866 C C . LYS A 1 352 ? -14.157 -0.572 -31.238 1.00 86.56 352 LYS A C 1
ATOM 2868 O O . LYS A 1 352 ? -14.961 -1.203 -30.549 1.00 86.56 352 LYS A O 1
ATOM 2873 N N . TYR A 1 353 ? -12.985 -0.126 -30.776 1.00 87.69 353 TYR A N 1
ATOM 2874 C CA . TYR A 1 353 ? -12.417 -0.462 -29.459 1.00 87.69 353 TYR A CA 1
ATOM 2875 C C . TYR A 1 353 ? -13.434 -0.278 -28.322 1.00 87.69 353 TYR A C 1
ATOM 2877 O O . TYR A 1 353 ? -13.758 -1.246 -27.641 1.00 87.69 353 TYR A O 1
ATOM 2885 N N . LYS A 1 354 ? -14.098 0.887 -28.236 1.00 87.81 354 LYS A N 1
ATOM 2886 C CA . LYS A 1 354 ? -15.139 1.194 -27.225 1.00 87.81 354 LYS A CA 1
ATOM 2887 C C . LYS A 1 354 ? -16.377 0.291 -27.223 1.00 87.81 354 LYS A C 1
ATOM 2889 O O . LYS A 1 354 ? -17.242 0.419 -26.366 1.00 87.81 354 LYS A O 1
ATOM 2894 N N . LYS A 1 355 ? -16.575 -0.498 -28.280 1.00 88.94 355 LYS A N 1
ATOM 2895 C CA . LYS A 1 355 ? -17.719 -1.408 -28.442 1.00 88.94 355 LYS A CA 1
ATOM 2896 C C . LYS A 1 355 ? -17.302 -2.877 -28.330 1.00 88.94 355 LYS A C 1
ATOM 2898 O O . LYS A 1 355 ? -18.150 -3.744 -28.555 1.00 88.94 355 LYS A O 1
ATOM 2903 N N . CYS A 1 356 ? -16.031 -3.146 -28.040 1.00 89.62 356 CYS A N 1
ATOM 2904 C CA . CYS A 1 356 ? -15.457 -4.480 -27.964 1.00 89.62 356 CYS A CA 1
ATOM 2905 C C . CYS A 1 356 ? -14.610 -4.628 -26.700 1.00 89.62 356 CYS A C 1
ATOM 2907 O O . CYS A 1 356 ? -15.200 -4.805 -25.649 1.00 89.62 356 CYS A O 1
ATOM 2909 N N . CYS A 1 357 ? -13.279 -4.557 -26.797 1.00 73.44 357 CYS A N 1
ATOM 2910 C CA . CYS A 1 357 ? -12.388 -4.718 -25.647 1.00 73.44 357 CYS A CA 1
ATOM 2911 C C . CYS A 1 357 ? -12.392 -3.491 -24.725 1.00 73.44 357 CYS A C 1
ATOM 2913 O O . CYS A 1 357 ? -12.242 -3.641 -23.529 1.00 73.44 357 CYS A O 1
ATOM 2915 N N . GLY A 1 358 ? -12.632 -2.287 -25.249 1.00 77.06 358 GLY A N 1
ATOM 2916 C CA . GLY A 1 358 ? -12.763 -1.066 -24.442 1.00 77.06 358 GLY A CA 1
ATOM 2917 C C . GLY A 1 358 ? -14.183 -0.823 -23.919 1.00 77.06 358 GLY A C 1
ATOM 2918 O O . GLY A 1 358 ? -14.615 0.335 -23.906 1.00 77.06 358 GLY A O 1
ATOM 2919 N N . LYS A 1 359 ? -14.944 -1.893 -23.649 1.00 59.50 359 LYS A N 1
ATOM 2920 C CA . LYS A 1 359 ? -16.293 -1.825 -23.071 1.00 59.50 359 LYS A CA 1
ATOM 2921 C C . LYS A 1 359 ? -16.252 -1.876 -21.559 1.00 59.50 359 LYS A C 1
ATOM 2923 O O . LYS A 1 359 ? -15.460 -2.687 -21.047 1.00 59.50 359 LYS A O 1
#

Organism: NCBI:txid1319815

Foldseek 3Di:
DPFPQLLVLLVPDDQVLLQLLCVLLVDDDDPPDDSVVSSVVSVVSCVVPLLLVLLAEAPVLLVLLQVDDLVAQKDAPVSCPVPVVSVVVCSSSSQKHPDWDDDPPGTIIGGGSVSSVSSNVQCPDPVSVVVSVVSNLLLLLLLLLCLLLQKDWLVVSVVLCCVPPVPDDSVNNVSSCSNHNVSVVFWDWDADPVPRIIMIGGNLAPCRLVLVVLLVVPVVQDADRDDSVNSSLSSPLLRDDPDPLLVVLLVLQVVQVDDPVRSSVLRSQLLSCLLNVHDLVVSLVVSCVVGDDPDPVSSVSNSVSSQVCSQCAQHSSNNRGGNCRVPNDPDRDDDDDPQPQQHQPPVPPRHRCCVPSVD